Protein AF-A0A8S3ZEY6-F1 (afdb_monomer)

Mean predicted aligned error: 13.85 Å

Organism: NCBI:txid100452

Foldseek 3Di:
DLVLQLVLLVLLVVLVLLLCVQQPVPPDDDDPVVVVVSSVVSNVVSVVLCVVVVVQWDWDDDPPDDPPDPPVPTDIDGPDLVVVLVSLVVCCVVRPVVSVVSSVVSLVSSVVSVVVVVVVLVPDDDDVSVVVVVVSVLSVLVSVLSVVLSVLSCVLQVLQSVLVNVCSVPPDPVVVVDVCNVVSNVVSVVSVVCNVVVVLVSCCVRPPPSVVVVVVVVVVVVVVVVVPDDPDPDPPPDDDPDDPPDDPPPPDD

InterPro domains:
  IPR000276 G protein-coupled receptor, rhodopsin-like [PF00001] (2-203)
  IPR000276 G protein-coupled receptor, rhodopsin-like [PR00237] (34-55)
  IPR000276 G protein-coupled receptor, rhodopsin-like [PR00237] (88-111)
  IPR000276 G protein-coupled receptor, rhodopsin-like [PR00237] (142-166)
  IPR000276 G protein-coupled receptor, rhodopsin-like [PR00237] (185-211)
  IPR000276 G protein-coupled receptor, rhodopsin-like [PS00237] (6-22)
  IPR017452 GPCR, rhodopsin-like, 7TM [PS50262] (1-203)

Sequence (253 aa):
NVAVVVSVLTLTSISIERWFAICQPLTFQQTKKRVIICVVAIWVIANLASIPRLFMMQEFHDNLFPPNVTVLLTTCAPRDESEARKYEIFLVVAFFAVPIAIMGYNYTAIAVCLWSSSSSTKQLTGGDQQAIVSQLMARRRTAKMLVVVVIVFFLCFLPNYIWNILRHSTNVNLESINESVPAITLITQLLVYTNSCTNPIIYNFMSGKFRKEFRSACACCLRCLKQKKPLHSQIHEMEPLSTKRELFSSVMT

Nearest PDB structures (foldseek):
  6tq6-assembly2_B  TM=8.658E-01  e=1.677E-10  Homo sapiens
  8wz2-assembly1_R  TM=7.939E-01  e=1.892E-07  Homo sapiens
  8y53-assembly1_R  TM=7.202E-01  e=1.188E-07  Homo sapiens
  8id6-assembly1_R  TM=7.117E-01  e=5.701E-04  Homo sapiens
  8h4l-assembly1_R  TM=6.924E-01  e=4.403E-04  Homo sapiens

Solvent-accessible surface area (backbone atoms only — not comparable to full-atom values): 14785 Å² total; per-residue (Å²): 104,37,71,58,43,36,50,44,51,48,54,36,51,51,37,50,53,49,28,37,56,71,69,35,60,89,81,53,78,91,45,74,67,60,53,51,54,50,52,52,50,40,53,53,53,16,48,60,73,36,49,62,60,64,74,41,48,38,82,42,79,71,83,85,54,65,99,87,54,85,74,85,65,69,46,74,44,54,77,46,63,67,62,49,48,54,50,53,51,48,49,44,44,66,61,42,54,50,45,46,52,52,38,51,49,32,53,51,50,44,53,52,47,53,57,58,45,63,65,62,55,75,76,57,69,82,61,66,45,54,56,51,51,53,52,50,52,56,52,48,51,52,51,57,42,49,52,50,54,52,53,52,48,46,69,22,42,49,58,36,54,53,50,54,50,52,60,71,71,40,99,54,71,54,68,84,75,35,88,59,45,65,56,51,53,50,51,28,50,51,34,46,61,45,47,70,60,45,51,64,53,52,40,49,78,59,31,72,66,51,41,51,52,52,49,50,51,51,53,47,52,55,49,57,58,66,66,68,64,82,95,79,83,77,84,88,80,75,82,85,92,78,86,83,87,78,86,88,85,84,85,76,135

Structure (mmCIF, N/CA/C/O backbone):
data_AF-A0A8S3ZEY6-F1
#
_entry.id   AF-A0A8S3ZEY6-F1
#
loop_
_atom_site.group_PDB
_atom_site.id
_atom_site.type_symbol
_atom_site.label_atom_id
_atom_site.label_alt_id
_atom_site.label_comp_id
_atom_site.label_asym_id
_atom_site.label_entity_id
_atom_site.label_seq_id
_atom_site.pdbx_PDB_ins_code
_atom_site.Cartn_x
_atom_site.Cartn_y
_atom_site.Cartn_z
_atom_site.occupancy
_atom_site.B_iso_or_equiv
_atom_site.auth_seq_id
_atom_site.auth_comp_id
_atom_site.auth_asym_id
_atom_site.auth_atom_id
_atom_site.pdbx_PDB_model_num
ATOM 1 N N . ASN A 1 1 ? 6.903 -7.913 -9.143 1.00 79.06 1 ASN A N 1
ATOM 2 C CA . ASN A 1 1 ? 5.684 -7.098 -9.332 1.00 79.06 1 ASN A CA 1
ATOM 3 C C . ASN A 1 1 ? 4.559 -7.532 -8.388 1.00 79.06 1 ASN A C 1
ATOM 5 O O . ASN A 1 1 ? 4.190 -6.736 -7.538 1.00 79.06 1 ASN A O 1
ATOM 9 N N . VAL A 1 2 ? 4.118 -8.801 -8.413 1.00 87.06 2 VAL A N 1
ATOM 10 C CA . VAL A 1 2 ? 3.062 -9.348 -7.520 1.00 87.06 2 VAL A CA 1
ATOM 11 C C . VAL A 1 2 ? 3.159 -8.859 -6.068 1.00 87.06 2 VAL A C 1
ATOM 13 O O . VAL A 1 2 ? 2.219 -8.257 -5.564 1.00 87.06 2 VAL A O 1
ATOM 16 N N . ALA A 1 3 ? 4.305 -9.050 -5.403 1.00 86.38 3 ALA A N 1
ATOM 17 C CA . ALA A 1 3 ? 4.481 -8.668 -3.996 1.00 86.38 3 ALA A CA 1
ATOM 18 C C . ALA A 1 3 ? 4.254 -7.166 -3.724 1.00 86.38 3 ALA A C 1
ATOM 20 O O . ALA A 1 3 ? 3.740 -6.793 -2.668 1.00 86.38 3 ALA A O 1
ATOM 21 N N . VAL A 1 4 ? 4.606 -6.306 -4.684 1.00 83.56 4 VAL A N 1
ATOM 22 C CA . VAL A 1 4 ? 4.411 -4.851 -4.603 1.00 83.56 4 VAL A CA 1
ATOM 23 C C . VAL A 1 4 ? 2.924 -4.533 -4.667 1.00 83.56 4 VAL A C 1
ATOM 25 O O . VAL A 1 4 ? 2.403 -3.860 -3.780 1.00 83.56 4 VAL A O 1
ATOM 28 N N . VAL A 1 5 ? 2.229 -5.094 -5.659 1.00 89.38 5 VAL A N 1
ATOM 29 C CA . VAL A 1 5 ? 0.785 -4.905 -5.843 1.00 89.38 5 VAL A CA 1
ATOM 30 C C . VAL A 1 5 ? 0.008 -5.424 -4.630 1.00 89.38 5 VAL A C 1
ATOM 32 O O . VAL A 1 5 ? -0.835 -4.707 -4.094 1.00 89.38 5 VAL A O 1
ATOM 35 N N . VAL A 1 6 ? 0.347 -6.616 -4.119 1.00 91.88 6 VAL A N 1
ATOM 36 C CA . VAL A 1 6 ? -0.247 -7.160 -2.883 1.00 91.88 6 VAL A CA 1
ATOM 37 C C . VAL A 1 6 ? -0.043 -6.198 -1.714 1.00 91.88 6 VAL A C 1
ATOM 39 O O . VAL A 1 6 ? -0.996 -5.911 -0.989 1.00 91.88 6 VAL A O 1
ATOM 42 N N . SER A 1 7 ? 1.171 -5.672 -1.537 1.00 89.06 7 SER A N 1
ATOM 43 C CA . SER A 1 7 ? 1.486 -4.753 -0.438 1.00 89.06 7 SER A CA 1
ATOM 44 C C . SER A 1 7 ? 0.644 -3.476 -0.507 1.00 89.06 7 SER A C 1
ATOM 46 O O . SER A 1 7 ? 0.016 -3.110 0.488 1.00 89.06 7 SER A O 1
ATOM 48 N N . VAL A 1 8 ? 0.557 -2.829 -1.675 1.00 89.62 8 VAL A N 1
ATOM 49 C CA . VAL A 1 8 ? -0.217 -1.584 -1.833 1.00 89.62 8 VAL A CA 1
ATOM 50 C C . VAL A 1 8 ? -1.702 -1.806 -1.607 1.00 89.62 8 VAL A C 1
ATOM 52 O O . VAL A 1 8 ? -2.335 -1.057 -0.860 1.00 89.62 8 VAL A O 1
ATOM 55 N N . LEU A 1 9 ? -2.272 -2.833 -2.236 1.00 92.69 9 LEU A N 1
ATOM 56 C CA . LEU A 1 9 ? -3.697 -3.116 -2.104 1.00 92.69 9 LEU A CA 1
ATOM 57 C C . LEU A 1 9 ? -4.051 -3.496 -0.662 1.00 92.69 9 LEU A C 1
ATOM 59 O O . LEU A 1 9 ? -5.086 -3.071 -0.151 1.00 92.69 9 LEU A O 1
ATOM 63 N N . THR A 1 10 ? -3.158 -4.207 0.033 1.00 92.75 10 THR A N 1
ATOM 64 C CA . THR A 1 10 ? -3.318 -4.520 1.459 1.00 92.75 10 THR A CA 1
ATOM 65 C C . THR A 1 10 ? -3.316 -3.249 2.308 1.00 92.75 10 THR A C 1
ATOM 67 O O . THR A 1 10 ? -4.228 -3.055 3.109 1.00 92.75 10 THR A O 1
ATOM 70 N N . LEU A 1 11 ? -2.351 -2.341 2.120 1.00 90.06 11 LEU A N 1
ATOM 71 C CA . LEU A 1 11 ? -2.298 -1.069 2.857 1.00 90.06 11 LEU A CA 1
ATOM 72 C C . LEU A 1 11 ? -3.521 -0.189 2.582 1.00 90.06 11 LEU A C 1
ATOM 74 O O . LEU A 1 11 ? -4.088 0.399 3.506 1.00 90.06 11 LEU A O 1
ATOM 78 N N . THR A 1 12 ? -3.971 -0.161 1.329 1.00 93.50 12 THR A N 1
ATOM 79 C CA . THR A 1 12 ? -5.174 0.567 0.915 1.00 93.50 12 THR A CA 1
ATOM 80 C C . THR A 1 12 ? -6.409 -0.007 1.598 1.00 93.50 12 THR A C 1
ATOM 82 O O . THR A 1 12 ? -7.163 0.739 2.222 1.00 93.50 12 THR A O 1
ATOM 85 N N . SER A 1 13 ? -6.574 -1.332 1.577 1.00 93.25 13 SER A N 1
ATOM 86 C CA . SER A 1 13 ? -7.668 -2.021 2.265 1.00 93.25 13 SER A CA 1
ATOM 87 C C . SER A 1 13 ? -7.663 -1.746 3.769 1.00 93.25 13 SER A C 1
ATOM 89 O O . SER A 1 13 ? -8.702 -1.419 4.341 1.00 93.25 13 SER A O 1
ATOM 91 N N . ILE A 1 14 ? -6.494 -1.803 4.417 1.00 91.19 14 ILE A N 1
ATOM 92 C CA . ILE A 1 14 ? -6.369 -1.476 5.842 1.00 91.19 14 ILE A CA 1
ATOM 93 C C . ILE A 1 14 ? -6.770 -0.012 6.091 1.00 91.19 14 ILE A C 1
ATOM 95 O O . ILE A 1 14 ? -7.441 0.271 7.081 1.00 91.19 14 ILE A O 1
ATOM 99 N N . SER A 1 15 ? -6.411 0.931 5.211 1.00 91.19 15 SER A N 1
ATOM 100 C CA . SER A 1 15 ? -6.814 2.340 5.365 1.00 91.19 15 SER A CA 1
ATOM 101 C C . SER A 1 15 ? -8.338 2.518 5.330 1.00 91.19 15 SER A C 1
ATOM 103 O O . SER A 1 15 ? -8.891 3.222 6.177 1.00 91.19 15 SER A O 1
ATOM 105 N N . ILE A 1 16 ? -9.019 1.812 4.419 1.00 92.06 16 ILE A N 1
ATOM 106 C CA . ILE A 1 16 ? -10.481 1.821 4.278 1.00 92.06 16 ILE A CA 1
ATOM 107 C C . ILE A 1 16 ? -11.128 1.200 5.519 1.00 92.06 16 ILE A C 1
ATOM 109 O O . ILE A 1 16 ? -12.049 1.775 6.097 1.00 92.06 16 ILE A O 1
ATOM 113 N N . GLU A 1 17 ? -10.609 0.058 5.982 1.00 89.56 17 GLU A N 1
ATOM 114 C CA . GLU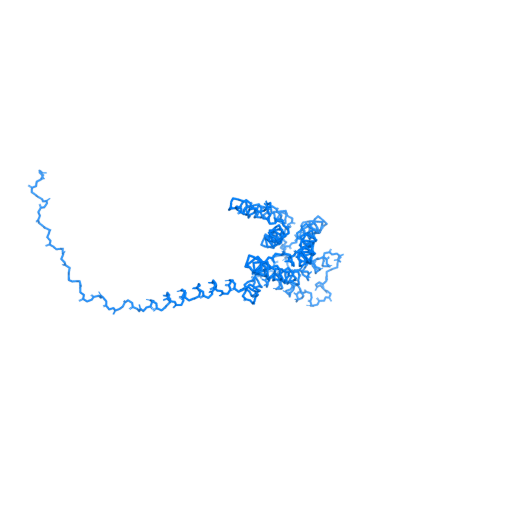 A 1 17 ? -11.075 -0.601 7.207 1.00 89.56 17 GLU A CA 1
ATOM 115 C C . GLU A 1 17 ? -10.986 0.342 8.412 1.00 89.56 17 GLU A C 1
ATOM 117 O O . GLU A 1 17 ? -11.918 0.438 9.213 1.00 89.56 17 GLU A O 1
ATOM 122 N N . ARG A 1 18 ? -9.870 1.068 8.543 1.00 89.38 18 ARG A N 1
ATOM 123 C CA . ARG A 1 18 ? -9.668 2.029 9.632 1.00 89.38 18 ARG A CA 1
ATOM 124 C C . ARG A 1 18 ? -10.614 3.214 9.522 1.00 89.38 18 ARG A C 1
ATOM 126 O O . ARG A 1 18 ? -11.133 3.636 10.554 1.00 89.38 18 ARG A O 1
ATOM 133 N N . TRP A 1 19 ? -10.854 3.720 8.316 1.00 89.81 19 TRP A N 1
ATOM 134 C CA . TRP A 1 19 ? -11.804 4.805 8.098 1.00 89.81 19 TRP A CA 1
ATOM 135 C C . TRP A 1 19 ? -13.215 4.398 8.523 1.00 89.81 19 TRP A C 1
ATOM 137 O O . TRP A 1 19 ? -13.780 5.059 9.393 1.00 89.81 19 TRP A O 1
ATOM 147 N N . PHE A 1 20 ? -13.735 3.268 8.034 1.00 88.69 20 PHE A N 1
ATOM 148 C CA . PHE A 1 20 ? -15.050 2.774 8.449 1.00 88.69 20 PHE A CA 1
ATOM 149 C C . PHE A 1 20 ? -15.126 2.523 9.958 1.00 88.69 20 PHE A C 1
ATOM 151 O O . PHE A 1 20 ? -16.066 2.959 10.615 1.00 88.69 20 PHE A O 1
ATOM 158 N N . ALA A 1 21 ? -14.111 1.882 10.543 1.00 85.06 21 ALA A N 1
ATOM 159 C CA . ALA A 1 21 ? -14.100 1.595 11.972 1.00 85.06 21 ALA A CA 1
ATOM 160 C C . ALA A 1 21 ? -14.079 2.861 12.851 1.00 85.06 21 ALA A C 1
ATOM 162 O O . ALA A 1 21 ? -14.553 2.812 13.983 1.00 85.06 21 ALA A O 1
ATOM 163 N N . ILE A 1 22 ? -13.488 3.970 12.399 1.00 85.31 22 ILE A N 1
ATOM 164 C CA . ILE A 1 22 ? -13.387 5.205 13.196 1.00 85.31 22 ILE A CA 1
ATOM 165 C C . ILE A 1 22 ? -14.555 6.150 12.903 1.00 85.31 22 ILE A C 1
ATOM 167 O O . ILE A 1 22 ? -15.113 6.720 13.834 1.00 85.31 22 ILE A O 1
ATOM 171 N N . CYS A 1 23 ? -14.927 6.303 11.632 1.00 85.06 23 CYS A N 1
ATOM 172 C CA . CYS A 1 23 ? -15.872 7.324 11.179 1.00 85.06 23 CYS A CA 1
ATOM 173 C C . CYS A 1 23 ? -17.306 6.811 11.020 1.00 85.06 23 CYS A C 1
ATOM 175 O O . CYS A 1 23 ? -18.236 7.609 10.960 1.00 85.06 23 CYS A O 1
ATOM 177 N N . GLN A 1 24 ? -17.496 5.493 10.930 1.00 82.12 24 GLN A N 1
ATOM 178 C CA . GLN A 1 24 ? -18.791 4.840 10.719 1.00 82.12 24 GLN A CA 1
ATOM 179 C C . GLN A 1 24 ? -18.941 3.603 11.632 1.00 82.12 24 GLN A C 1
ATOM 181 O O . GLN A 1 24 ? -19.121 2.477 11.160 1.00 82.12 24 GLN A O 1
ATOM 186 N N . PRO A 1 25 ? -18.858 3.776 12.965 1.00 71.69 25 PRO A N 1
ATOM 187 C CA . PRO A 1 25 ? -18.788 2.654 13.901 1.00 71.69 25 PRO A CA 1
ATOM 188 C C . PRO A 1 25 ? -20.048 1.770 13.922 1.00 71.69 25 PRO A C 1
ATOM 190 O O . PRO A 1 25 ? -19.946 0.601 14.281 1.00 71.69 25 PRO A O 1
ATOM 193 N N . LEU A 1 26 ? -21.217 2.300 13.540 1.00 68.44 26 LEU A N 1
ATOM 194 C CA . LEU A 1 26 ? -22.506 1.595 13.621 1.00 68.44 26 LEU A CA 1
ATOM 195 C C . LEU A 1 26 ? -22.829 0.739 12.386 1.00 68.44 26 LEU A C 1
ATOM 197 O O . LEU A 1 26 ? -23.592 -0.216 12.490 1.00 68.44 26 LEU A O 1
ATOM 201 N N . THR A 1 27 ? -22.242 1.037 11.225 1.00 69.25 27 THR A N 1
ATOM 202 C CA . THR A 1 27 ? -22.506 0.306 9.970 1.00 69.25 27 THR A CA 1
ATOM 203 C C . THR A 1 27 ? -21.444 -0.750 9.669 1.00 69.25 27 THR A C 1
ATOM 205 O O . THR A 1 27 ? -21.666 -1.666 8.872 1.00 69.25 27 THR A O 1
ATOM 208 N N . PHE A 1 28 ? -20.281 -0.659 10.315 1.00 72.38 28 PHE A N 1
ATOM 209 C CA . PHE A 1 28 ? -19.132 -1.485 9.985 1.00 72.38 28 PHE A CA 1
ATOM 210 C C . PHE A 1 28 ? -18.916 -2.637 10.966 1.00 72.38 28 PHE A C 1
ATOM 212 O O . PHE A 1 28 ? -18.275 -2.493 12.008 1.00 72.38 28 PHE A O 1
ATOM 219 N N . GLN A 1 29 ? -19.371 -3.827 10.574 1.00 76.94 29 GLN A N 1
ATOM 220 C CA . GLN A 1 29 ? -18.986 -5.079 11.219 1.00 76.94 29 GLN A CA 1
ATOM 221 C C . GLN A 1 29 ? -17.981 -5.838 10.351 1.00 76.94 29 GLN A C 1
ATOM 223 O O . GLN A 1 29 ? -18.285 -6.301 9.247 1.00 76.94 29 GLN A O 1
ATOM 228 N N . GLN A 1 30 ? -16.759 -5.974 10.865 1.00 77.75 30 GLN A N 1
ATOM 229 C CA . GLN A 1 30 ? -15.742 -6.818 10.253 1.00 77.75 30 GLN A CA 1
ATOM 230 C C . GLN A 1 30 ? -16.108 -8.286 10.449 1.00 77.75 30 GLN A C 1
ATOM 232 O O . GLN A 1 30 ? -16.122 -8.795 11.567 1.00 77.75 30 GLN A O 1
ATOM 237 N N . THR A 1 31 ? -16.388 -8.978 9.347 1.00 87.75 31 THR A N 1
ATOM 238 C CA . THR A 1 31 ? -16.618 -10.423 9.355 1.00 87.75 31 THR A CA 1
ATOM 239 C C . THR A 1 31 ? -15.416 -11.142 8.762 1.00 87.75 31 THR A C 1
ATOM 241 O O . THR A 1 31 ? -14.824 -10.689 7.781 1.00 87.75 31 THR A O 1
ATOM 244 N N . LYS A 1 32 ? -15.083 -12.313 9.319 1.00 88.62 32 LYS A N 1
ATOM 245 C CA . LYS A 1 32 ? -13.985 -13.157 8.815 1.00 88.62 32 LYS A CA 1
ATOM 246 C C . LYS A 1 32 ? -14.138 -13.451 7.317 1.00 88.62 32 LYS A C 1
ATOM 248 O O . LYS A 1 32 ? -13.163 -13.386 6.579 1.00 88.62 32 LYS A O 1
ATOM 253 N N . LYS A 1 33 ? -15.377 -13.694 6.863 1.00 89.88 33 LYS A N 1
ATOM 254 C CA . LYS A 1 33 ? -15.704 -13.927 5.447 1.00 89.88 33 LYS A CA 1
ATOM 255 C C . LYS A 1 33 ? -15.285 -12.750 4.558 1.00 89.88 33 LYS A C 1
ATOM 257 O O . LYS A 1 33 ? -14.620 -12.972 3.555 1.00 89.88 33 LYS A O 1
ATOM 262 N N . ARG A 1 34 ? -15.611 -11.507 4.940 1.00 89.56 34 ARG A N 1
ATOM 263 C CA . ARG A 1 34 ? -15.239 -10.303 4.170 1.00 89.56 34 ARG A CA 1
ATOM 264 C C . ARG A 1 34 ? -13.724 -10.117 4.082 1.00 89.56 34 ARG A C 1
ATOM 266 O O . ARG A 1 34 ? -13.224 -9.799 3.009 1.00 89.56 34 ARG A O 1
ATOM 273 N N . VAL A 1 35 ? -13.000 -10.363 5.177 1.00 91.69 35 VAL A N 1
ATOM 274 C CA . VAL A 1 35 ? -11.529 -10.278 5.193 1.00 91.69 35 VAL A CA 1
ATOM 275 C C . VAL A 1 35 ? -10.909 -11.319 4.260 1.00 91.69 35 VAL A C 1
ATOM 277 O O . VAL A 1 35 ? -10.052 -10.972 3.455 1.00 91.69 35 VAL A O 1
ATOM 280 N N . ILE A 1 36 ? -11.372 -12.573 4.311 1.00 92.88 36 ILE A N 1
ATOM 281 C CA . ILE A 1 36 ? -10.863 -13.643 3.437 1.00 92.88 36 ILE A CA 1
ATOM 282 C C . ILE A 1 36 ? -11.114 -13.310 1.963 1.00 92.88 36 ILE A C 1
ATOM 284 O O . ILE A 1 36 ? -10.188 -13.393 1.161 1.00 92.88 36 ILE A O 1
ATOM 288 N N . ILE A 1 37 ? -12.333 -12.881 1.615 1.00 94.62 37 ILE A N 1
ATOM 289 C CA . ILE A 1 37 ? -12.675 -12.479 0.241 1.00 94.62 37 ILE A CA 1
ATOM 290 C C . ILE A 1 37 ? -11.760 -11.344 -0.232 1.00 94.62 37 ILE A C 1
ATOM 292 O O . ILE A 1 37 ? -11.231 -11.406 -1.338 1.00 94.62 37 ILE A O 1
ATOM 296 N N . CYS A 1 38 ? -11.532 -10.334 0.611 1.00 94.88 38 CYS A N 1
ATOM 297 C CA . CYS A 1 38 ? -10.652 -9.216 0.288 1.00 94.88 38 CYS A CA 1
ATOM 298 C C . CYS A 1 38 ? -9.209 -9.675 0.029 1.00 94.88 38 CYS A C 1
ATOM 300 O O . CYS A 1 38 ? -8.628 -9.312 -0.990 1.00 94.88 38 CYS A O 1
ATOM 302 N N . VAL A 1 39 ? -8.652 -10.525 0.897 1.00 95.38 39 VAL A N 1
ATOM 303 C CA . VAL A 1 39 ? -7.295 -11.063 0.721 1.00 95.38 39 VAL A CA 1
ATOM 304 C C . VAL A 1 39 ? -7.188 -11.861 -0.579 1.00 95.38 39 VAL A C 1
ATOM 306 O O . VAL A 1 39 ? -6.270 -11.623 -1.358 1.00 95.38 39 VAL A O 1
ATOM 309 N N . VAL A 1 40 ? -8.135 -12.762 -0.856 1.00 96.88 40 VAL A N 1
ATOM 310 C CA . VAL A 1 40 ? -8.142 -13.548 -2.102 1.00 96.88 40 VAL A CA 1
ATOM 311 C C . VAL A 1 40 ? -8.211 -12.633 -3.326 1.00 96.88 40 VAL A C 1
ATOM 313 O O . VAL A 1 40 ? -7.424 -12.805 -4.254 1.00 96.88 40 VAL A O 1
ATOM 316 N N . ALA A 1 41 ? -9.080 -11.619 -3.311 1.00 96.19 41 ALA A N 1
ATOM 317 C CA . ALA A 1 41 ? -9.189 -10.655 -4.404 1.00 96.19 41 ALA A CA 1
ATOM 318 C C . ALA A 1 41 ? -7.870 -9.901 -4.646 1.00 96.19 41 ALA A C 1
ATOM 320 O O . ALA A 1 41 ? -7.446 -9.771 -5.792 1.00 96.19 41 ALA A O 1
ATOM 321 N N . ILE A 1 42 ? -7.184 -9.467 -3.583 1.00 96.38 42 ILE A N 1
ATOM 322 C CA . ILE A 1 42 ? -5.878 -8.796 -3.678 1.00 96.38 42 ILE A CA 1
ATOM 323 C C . ILE A 1 42 ? -4.852 -9.687 -4.384 1.00 96.38 42 ILE A C 1
ATOM 325 O O . ILE A 1 42 ? -4.164 -9.230 -5.297 1.00 96.38 42 ILE A O 1
ATOM 329 N N . TRP A 1 43 ? -4.757 -10.958 -3.988 1.00 96.19 43 TRP A N 1
ATOM 330 C CA . TRP A 1 43 ? -3.826 -11.903 -4.604 1.00 96.19 43 TRP A CA 1
ATOM 331 C C . TRP A 1 43 ? -4.152 -12.167 -6.072 1.00 96.19 43 TRP A C 1
ATOM 333 O O . TRP A 1 43 ? -3.241 -12.179 -6.902 1.00 96.19 43 TRP A O 1
ATOM 343 N N . VAL A 1 44 ? -5.431 -12.340 -6.410 1.00 96.81 44 VAL A N 1
ATOM 344 C CA . VAL A 1 44 ? -5.870 -12.539 -7.798 1.00 96.81 44 VAL A CA 1
ATOM 345 C C . VAL A 1 44 ? -5.506 -11.324 -8.651 1.00 96.81 44 VAL A C 1
ATOM 347 O O . VAL A 1 44 ? -4.836 -11.477 -9.669 1.00 96.81 44 VAL A O 1
ATOM 350 N N . ILE A 1 45 ? -5.853 -10.113 -8.205 1.00 95.25 45 ILE A N 1
ATOM 351 C CA . ILE A 1 45 ? -5.544 -8.865 -8.920 1.00 95.25 45 ILE A CA 1
ATOM 352 C C . ILE A 1 45 ? -4.029 -8.698 -9.102 1.00 95.25 45 ILE A C 1
ATOM 354 O O . ILE A 1 45 ? -3.576 -8.355 -10.191 1.00 95.25 45 ILE A O 1
ATOM 358 N N . ALA A 1 46 ? -3.230 -8.981 -8.070 1.00 94.06 46 ALA A N 1
ATOM 359 C CA . ALA A 1 46 ? -1.777 -8.844 -8.135 1.00 94.06 46 ALA A CA 1
ATOM 360 C C . ALA A 1 46 ? -1.112 -9.810 -9.127 1.00 94.06 46 ALA A C 1
ATOM 362 O O . ALA A 1 46 ? -0.145 -9.438 -9.802 1.00 94.06 46 ALA A O 1
ATOM 363 N N . ASN A 1 47 ? -1.627 -11.038 -9.226 1.00 93.19 47 ASN A N 1
ATOM 364 C CA . ASN A 1 47 ? -1.166 -12.002 -10.219 1.00 93.19 47 ASN A CA 1
ATOM 365 C C . ASN A 1 47 ? -1.575 -11.566 -11.625 1.00 93.19 47 ASN A C 1
ATOM 367 O O . ASN A 1 47 ? -0.711 -11.474 -12.493 1.00 93.19 47 ASN A O 1
ATOM 371 N N . LEU A 1 48 ? -2.843 -11.195 -11.830 1.00 93.25 48 LEU A N 1
ATOM 372 C CA . LEU A 1 48 ? -3.335 -10.709 -13.123 1.00 93.25 48 LEU A CA 1
ATOM 373 C C . LEU A 1 48 ? -2.536 -9.497 -13.624 1.00 93.25 48 LEU A C 1
ATOM 375 O O . LEU A 1 48 ? -2.097 -9.487 -14.768 1.00 93.25 48 LEU A O 1
ATOM 379 N N . ALA A 1 49 ? -2.242 -8.531 -12.752 1.00 90.12 49 ALA A N 1
ATOM 380 C CA . ALA A 1 49 ? -1.417 -7.363 -13.073 1.00 90.12 49 ALA A CA 1
ATOM 381 C C . ALA A 1 49 ? 0.069 -7.691 -13.335 1.00 90.12 49 ALA A C 1
ATOM 383 O O . ALA A 1 49 ? 0.835 -6.843 -13.792 1.00 90.12 49 ALA A O 1
ATOM 384 N N . SER A 1 50 ? 0.524 -8.907 -13.036 1.00 88.06 50 SER A N 1
ATOM 385 C CA . SER A 1 50 ? 1.904 -9.327 -13.306 1.00 88.06 50 SER A CA 1
ATOM 386 C C . SER A 1 50 ? 2.039 -10.143 -14.592 1.00 88.06 50 SER A C 1
ATOM 388 O O . SER A 1 50 ? 3.137 -10.189 -15.142 1.00 88.06 50 SER A O 1
ATOM 390 N N . ILE A 1 51 ? 0.948 -10.732 -15.094 1.00 87.62 51 ILE A N 1
ATOM 391 C CA . ILE A 1 51 ? 0.945 -11.605 -16.278 1.00 87.62 51 ILE A CA 1
ATOM 392 C C . ILE A 1 51 ? 1.410 -10.886 -17.559 1.00 87.62 51 ILE A C 1
ATOM 394 O O . ILE A 1 51 ? 2.308 -11.414 -18.212 1.00 87.62 51 ILE A O 1
ATOM 398 N N . PRO A 1 52 ? 0.896 -9.695 -17.933 1.00 85.62 52 PRO A N 1
ATOM 399 C CA . PRO A 1 52 ? 1.282 -9.053 -19.195 1.00 85.62 52 PRO A CA 1
ATOM 400 C C . PRO A 1 52 ? 2.785 -8.787 -19.298 1.00 85.62 52 PRO A C 1
ATOM 402 O O . PRO A 1 52 ? 3.380 -8.956 -20.358 1.00 85.62 52 PRO A O 1
ATOM 405 N N . ARG A 1 53 ? 3.429 -8.474 -18.168 1.00 78.12 53 ARG A N 1
ATOM 406 C CA . ARG A 1 53 ? 4.878 -8.258 -18.100 1.00 78.12 53 ARG A CA 1
ATOM 407 C C . ARG A 1 53 ? 5.679 -9.512 -18.455 1.00 78.12 53 ARG A C 1
ATOM 409 O O . ARG A 1 53 ? 6.766 -9.377 -18.994 1.00 78.12 53 ARG A O 1
ATOM 416 N N . LEU A 1 54 ? 5.164 -10.711 -18.171 1.00 79.44 54 LEU A N 1
ATOM 417 C CA . LEU A 1 54 ? 5.834 -11.965 -18.539 1.00 79.44 54 LEU A CA 1
ATOM 418 C C . LEU A 1 54 ? 5.847 -12.176 -20.055 1.00 79.44 54 LEU A C 1
ATOM 420 O O . LEU A 1 54 ? 6.828 -12.678 -20.584 1.00 79.44 54 LEU A O 1
ATOM 424 N N . PHE A 1 55 ? 4.785 -11.765 -20.750 1.00 79.44 55 PHE A N 1
ATOM 425 C CA . PHE A 1 55 ? 4.673 -11.916 -22.203 1.00 79.44 55 PHE A CA 1
ATOM 426 C C . PHE A 1 55 ? 5.348 -10.788 -22.990 1.00 79.44 55 PHE A C 1
ATOM 428 O O . PHE A 1 55 ? 5.723 -10.989 -24.142 1.00 79.44 55 PHE A O 1
ATOM 435 N N . MET A 1 56 ? 5.488 -9.603 -22.388 1.00 76.12 56 MET A N 1
ATOM 436 C CA . MET A 1 56 ? 6.139 -8.452 -23.021 1.00 76.12 56 MET A CA 1
ATOM 437 C C . MET A 1 56 ? 7.671 -8.526 -22.990 1.00 76.12 56 MET A C 1
ATOM 439 O O . MET A 1 56 ? 8.309 -7.866 -23.806 1.00 76.12 56 MET A O 1
ATOM 443 N N . MET A 1 57 ? 8.263 -9.293 -22.070 1.00 68.94 57 MET A N 1
ATOM 444 C CA . MET A 1 57 ? 9.718 -9.436 -21.943 1.00 68.94 57 MET A CA 1
ATOM 445 C C . MET A 1 57 ? 10.243 -10.521 -22.889 1.00 68.94 57 MET A C 1
ATOM 447 O O . MET A 1 57 ? 9.686 -11.615 -22.944 1.00 68.94 57 MET A O 1
ATOM 451 N N . GLN A 1 58 ? 11.327 -10.227 -23.607 1.00 67.06 58 GLN A N 1
ATOM 452 C CA . GLN A 1 58 ? 12.025 -11.171 -24.475 1.00 67.06 58 GLN A CA 1
ATOM 453 C C . GLN A 1 58 ? 13.504 -11.248 -24.079 1.00 67.06 58 GLN A C 1
ATOM 455 O O . GLN A 1 58 ? 14.127 -10.244 -23.729 1.00 67.06 58 GLN A O 1
ATOM 460 N N . GLU A 1 59 ? 14.053 -12.460 -24.097 1.00 61.16 59 GLU A N 1
ATOM 461 C CA . GLU A 1 59 ? 15.477 -12.697 -23.868 1.00 61.16 59 GLU A CA 1
ATOM 462 C C . GLU A 1 59 ? 16.261 -12.360 -25.140 1.00 61.16 59 GLU A C 1
ATOM 464 O O . GLU A 1 59 ? 15.945 -12.859 -26.223 1.00 61.16 59 GLU A O 1
ATOM 469 N N . PHE A 1 60 ? 17.287 -11.523 -25.002 1.00 60.22 60 PHE A N 1
ATOM 470 C CA . PHE A 1 60 ? 18.283 -11.285 -26.038 1.00 60.22 60 PHE A CA 1
ATOM 471 C C . PHE A 1 60 ? 19.601 -11.938 -25.613 1.00 60.22 60 PHE A C 1
ATOM 473 O O . PHE A 1 60 ? 20.071 -11.754 -24.488 1.00 60.22 60 PHE A O 1
ATOM 480 N N . HIS A 1 61 ? 20.184 -12.722 -26.518 1.00 57.22 61 HIS A N 1
ATOM 481 C CA . HIS A 1 61 ? 21.539 -13.244 -26.385 1.00 57.22 61 HIS A CA 1
ATOM 482 C C . HIS A 1 61 ? 22.484 -12.289 -27.116 1.00 57.22 61 HIS A C 1
ATOM 484 O O . HIS A 1 61 ? 22.499 -12.260 -28.348 1.00 57.22 61 HIS A O 1
ATOM 490 N N . ASP A 1 62 ? 23.269 -11.513 -26.373 1.00 50.59 62 ASP A N 1
ATOM 491 C CA . ASP A 1 62 ? 24.347 -10.731 -26.971 1.00 50.59 62 ASP A CA 1
ATOM 492 C C . ASP A 1 62 ? 25.518 -11.665 -27.305 1.00 50.59 62 ASP A C 1
ATOM 494 O O . ASP A 1 62 ? 26.201 -12.185 -26.423 1.00 50.59 62 ASP A O 1
ATOM 498 N N . ASN A 1 63 ? 25.781 -11.872 -28.598 1.00 47.53 63 ASN A N 1
ATOM 499 C CA . ASN A 1 63 ? 26.927 -12.647 -29.094 1.00 47.53 63 ASN A CA 1
ATOM 500 C C . ASN A 1 63 ? 28.243 -11.839 -29.023 1.00 47.53 63 ASN A C 1
ATOM 502 O O . ASN A 1 63 ? 29.029 -11.841 -29.968 1.00 47.53 63 ASN A O 1
ATOM 506 N N . LEU A 1 64 ? 28.479 -11.094 -27.937 1.00 56.41 64 LEU A N 1
ATOM 507 C CA . LEU A 1 64 ? 29.612 -10.162 -27.831 1.00 56.41 64 LEU A CA 1
ATOM 508 C C . LEU A 1 64 ? 30.954 -10.826 -27.462 1.00 56.41 64 LEU A C 1
ATOM 510 O O . LEU A 1 64 ? 31.976 -10.143 -27.429 1.00 56.41 64 LEU A O 1
ATOM 514 N N . PHE A 1 65 ? 30.983 -12.141 -27.217 1.00 53.06 65 PHE A N 1
ATOM 515 C CA . PHE A 1 65 ? 32.195 -12.872 -26.829 1.00 53.06 65 PHE A CA 1
ATOM 516 C C . PHE A 1 65 ? 32.486 -14.061 -27.764 1.00 53.06 65 PHE A C 1
ATOM 518 O O . PHE A 1 65 ? 31.553 -14.661 -28.301 1.00 53.06 65 PHE A O 1
ATOM 525 N N . PRO A 1 66 ? 33.773 -14.418 -27.978 1.00 56.31 66 PRO A N 1
ATOM 526 C CA . PRO A 1 66 ? 34.162 -15.588 -28.768 1.00 56.31 66 PRO A CA 1
ATOM 527 C C . PRO A 1 66 ? 33.499 -16.872 -28.231 1.00 56.31 66 PRO A C 1
ATOM 529 O O . PRO A 1 66 ? 33.224 -16.952 -27.032 1.00 56.31 66 PRO A O 1
ATOM 532 N N . PRO A 1 67 ? 33.311 -17.914 -29.068 1.00 57.25 67 PRO A N 1
ATOM 533 C CA . PRO A 1 67 ? 32.502 -19.108 -28.762 1.00 57.25 67 PRO A CA 1
ATOM 534 C C . PRO A 1 67 ? 32.941 -19.915 -27.524 1.00 57.25 67 PRO A C 1
ATOM 536 O O . PRO A 1 67 ? 32.235 -20.827 -27.105 1.00 57.25 67 PRO A O 1
ATOM 539 N N . ASN A 1 68 ? 34.083 -19.572 -26.922 1.00 55.06 68 ASN A N 1
ATOM 540 C CA . ASN A 1 68 ? 34.688 -20.266 -25.787 1.00 55.06 68 ASN A CA 1
ATOM 541 C C . ASN A 1 68 ? 34.493 -19.547 -24.439 1.00 55.06 68 ASN A C 1
ATOM 543 O O . ASN A 1 68 ? 34.998 -20.027 -23.426 1.00 55.06 68 ASN A O 1
ATOM 547 N N . VAL A 1 69 ? 33.786 -18.410 -24.401 1.00 51.09 69 VAL A N 1
ATOM 548 C CA . VAL A 1 69 ? 33.442 -17.719 -23.149 1.00 51.09 69 VAL A CA 1
ATOM 549 C C . VAL A 1 69 ? 31.935 -17.487 -23.102 1.00 51.09 69 VAL A C 1
ATOM 551 O O . VAL A 1 69 ? 31.422 -16.482 -23.586 1.00 51.09 69 VAL A O 1
ATOM 554 N N . THR A 1 70 ? 31.205 -18.416 -22.489 1.00 44.97 70 THR A N 1
ATOM 555 C CA . THR A 1 70 ? 29.798 -18.212 -22.131 1.00 44.97 70 THR A CA 1
ATOM 556 C C . THR A 1 70 ? 29.713 -17.264 -20.936 1.00 44.97 70 THR A C 1
ATOM 558 O O . THR A 1 70 ? 29.573 -17.704 -19.795 1.00 44.97 70 THR A O 1
ATOM 561 N N . VAL A 1 71 ? 29.807 -15.953 -21.168 1.00 50.00 71 VAL A N 1
ATOM 562 C CA . VAL A 1 71 ? 29.247 -14.999 -20.206 1.00 50.00 71 VAL A CA 1
ATOM 563 C C . VAL A 1 71 ? 27.746 -14.997 -20.451 1.00 50.00 71 VAL A C 1
ATOM 565 O O . VAL A 1 71 ? 27.270 -14.470 -21.451 1.00 50.00 71 VAL A O 1
ATOM 568 N N . LEU A 1 72 ? 27.005 -15.646 -19.557 1.00 47.81 72 LEU A N 1
ATOM 569 C CA . LEU A 1 72 ? 25.546 -15.703 -19.568 1.00 47.81 72 LEU A CA 1
ATOM 570 C C . LEU A 1 72 ? 24.961 -14.333 -19.161 1.00 47.81 72 LEU A C 1
ATOM 572 O O . LEU A 1 72 ? 24.286 -14.217 -18.141 1.00 47.81 72 LEU A O 1
ATOM 576 N N . LEU A 1 73 ? 25.271 -13.267 -19.905 1.00 47.25 73 LEU A N 1
ATOM 577 C CA . LEU A 1 73 ? 24.580 -11.985 -19.780 1.00 47.25 73 LEU A CA 1
ATOM 578 C C . LEU A 1 73 ? 23.333 -12.042 -20.672 1.00 47.25 73 LEU A C 1
ATOM 580 O O . LEU A 1 73 ? 23.280 -11.471 -21.756 1.00 47.25 73 LEU A O 1
ATOM 584 N N . THR A 1 74 ? 22.339 -12.813 -20.234 1.00 50.91 74 THR A N 1
ATOM 585 C CA . THR A 1 74 ? 21.013 -12.800 -20.857 1.00 50.91 74 THR A CA 1
ATOM 586 C C . THR A 1 74 ? 20.336 -11.494 -20.460 1.00 50.91 74 THR A C 1
ATOM 588 O O . THR A 1 74 ? 19.938 -11.311 -19.306 1.00 50.91 74 THR A O 1
ATOM 591 N N . THR A 1 75 ? 20.233 -10.562 -21.404 1.00 57.25 75 THR A N 1
ATOM 592 C CA . THR A 1 75 ? 19.571 -9.277 -21.174 1.00 57.25 75 THR A CA 1
ATOM 593 C C . THR A 1 75 ? 18.090 -9.425 -21.519 1.00 57.25 75 THR A C 1
ATOM 595 O O . THR A 1 75 ? 17.732 -9.777 -22.643 1.00 57.25 75 THR A O 1
ATOM 598 N N . CYS A 1 76 ? 17.206 -9.172 -20.551 1.00 62.16 76 CYS A N 1
ATOM 599 C CA . CYS A 1 76 ? 15.761 -9.150 -20.786 1.00 62.16 76 CYS A CA 1
ATOM 600 C C . CYS A 1 76 ? 15.334 -7.739 -21.193 1.00 62.16 76 CYS A C 1
ATOM 602 O O . CYS A 1 76 ? 15.390 -6.818 -20.373 1.00 62.16 76 CYS A O 1
ATOM 604 N N . ALA A 1 77 ? 14.874 -7.577 -22.432 1.00 63.94 77 ALA A N 1
ATOM 605 C CA . ALA A 1 77 ? 14.334 -6.317 -22.934 1.00 63.94 77 ALA A CA 1
ATOM 606 C C . ALA A 1 77 ? 12.90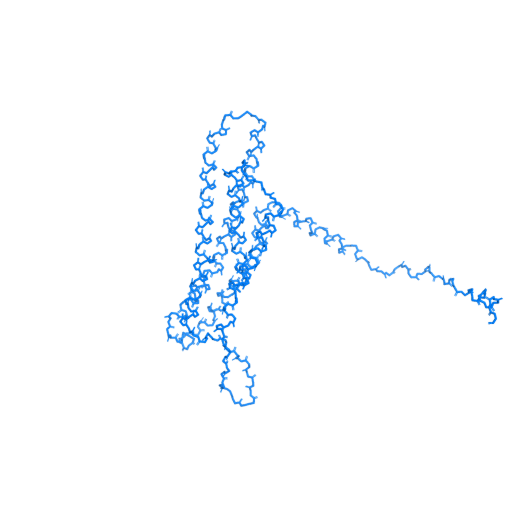7 -6.522 -23.470 1.00 63.94 77 ALA A C 1
ATOM 608 O O . ALA A 1 77 ? 12.557 -7.624 -23.907 1.00 63.94 77 ALA A O 1
ATOM 609 N N . PRO A 1 78 ? 12.032 -5.507 -23.384 1.00 67.19 78 PRO A N 1
ATOM 610 C CA . PRO A 1 78 ? 10.680 -5.630 -23.905 1.00 67.19 78 PRO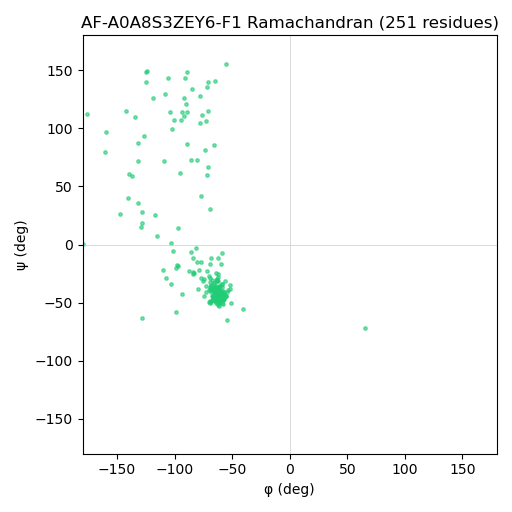 A CA 1
ATOM 611 C C . PRO A 1 78 ? 10.696 -5.793 -25.431 1.00 67.19 78 PRO A C 1
ATOM 613 O O . PRO A 1 78 ? 11.460 -5.125 -26.120 1.00 67.19 78 PRO A O 1
ATOM 616 N N . ARG A 1 79 ? 9.820 -6.656 -25.964 1.00 67.12 79 ARG A N 1
ATOM 617 C CA . ARG A 1 79 ? 9.653 -6.855 -27.418 1.00 67.12 79 ARG A CA 1
ATOM 618 C C . ARG A 1 79 ? 9.224 -5.569 -28.133 1.00 67.12 79 ARG A C 1
ATOM 620 O O . ARG A 1 79 ? 9.613 -5.337 -29.271 1.00 67.12 79 ARG A O 1
ATOM 627 N N . ASP A 1 80 ? 8.406 -4.769 -27.458 1.00 75.81 80 ASP A N 1
ATOM 628 C CA . ASP A 1 80 ? 7.950 -3.458 -27.907 1.00 75.81 80 ASP A CA 1
ATOM 629 C C . ASP A 1 80 ? 8.073 -2.480 -26.733 1.00 75.81 80 ASP A C 1
ATOM 631 O O . ASP A 1 80 ? 7.349 -2.579 -25.736 1.00 75.81 80 ASP A O 1
ATOM 635 N N . GLU A 1 81 ? 9.019 -1.547 -26.835 1.00 74.12 81 GLU A N 1
ATOM 636 C CA . GLU A 1 81 ? 9.276 -0.544 -25.798 1.00 74.12 81 GLU A CA 1
ATOM 637 C C . GLU A 1 81 ? 8.082 0.395 -25.581 1.00 74.12 81 GLU A C 1
ATOM 639 O O . GLU A 1 81 ? 7.867 0.889 -24.473 1.00 74.12 81 GLU A O 1
ATOM 644 N N . SER A 1 82 ? 7.275 0.644 -26.616 1.00 78.94 82 SER A N 1
ATOM 645 C CA . SER A 1 82 ? 6.148 1.572 -26.540 1.00 78.94 82 SER A CA 1
ATOM 646 C C . SER A 1 82 ? 4.976 0.972 -25.760 1.00 78.94 82 SER A C 1
ATOM 648 O O . SER A 1 82 ? 4.427 1.626 -24.866 1.00 78.94 82 SER A O 1
ATOM 650 N N . GLU A 1 83 ? 4.643 -0.291 -26.027 1.00 80.25 83 GLU A N 1
ATOM 651 C CA . GLU A 1 83 ? 3.595 -1.023 -25.314 1.00 80.25 83 GLU A CA 1
ATOM 652 C C . GLU A 1 83 ? 4.016 -1.336 -23.874 1.00 80.25 83 GLU A C 1
ATOM 654 O O . GLU A 1 83 ? 3.228 -1.153 -22.941 1.00 80.25 83 GLU A O 1
ATOM 659 N N . ALA A 1 84 ? 5.289 -1.688 -23.661 1.00 78.25 84 ALA A N 1
ATOM 660 C CA . ALA A 1 84 ? 5.844 -1.857 -22.322 1.00 78.25 84 ALA A CA 1
ATOM 661 C C . ALA A 1 84 ? 5.789 -0.553 -21.508 1.00 78.25 84 ALA A C 1
ATOM 663 O O . ALA A 1 84 ? 5.371 -0.568 -20.348 1.00 78.25 84 ALA A O 1
ATOM 664 N N . ARG A 1 85 ? 6.123 0.597 -22.115 1.00 79.50 85 ARG A N 1
ATOM 665 C CA . ARG A 1 85 ? 6.039 1.913 -21.459 1.00 79.50 85 ARG A CA 1
ATOM 666 C C . ARG A 1 85 ? 4.611 2.255 -21.044 1.00 79.50 85 ARG A C 1
ATOM 668 O O . ARG A 1 85 ? 4.394 2.680 -19.910 1.00 79.50 85 ARG A O 1
ATOM 675 N N . LYS A 1 86 ? 3.634 2.070 -21.939 1.00 84.25 86 LYS A N 1
ATOM 676 C CA . LYS A 1 86 ? 2.211 2.313 -21.639 1.00 84.25 86 LYS A CA 1
ATOM 677 C C . LYS A 1 86 ? 1.740 1.440 -20.478 1.00 84.25 86 LYS A C 1
ATOM 679 O O . LYS A 1 86 ? 1.056 1.933 -19.581 1.00 84.25 86 LYS A O 1
ATOM 684 N N . TYR A 1 87 ? 2.140 0.170 -20.471 1.00 84.94 87 TYR A N 1
ATOM 685 C CA . TYR A 1 87 ? 1.787 -0.765 -19.411 1.00 84.94 87 TYR A CA 1
ATOM 686 C C . TYR A 1 87 ? 2.416 -0.399 -18.058 1.00 84.94 87 TYR A C 1
ATOM 688 O O . TYR A 1 87 ? 1.724 -0.392 -17.041 1.00 84.94 87 TYR A O 1
ATOM 696 N N . GLU A 1 88 ? 3.698 -0.031 -18.031 1.00 81.62 88 GLU A N 1
ATOM 697 C CA . GLU A 1 88 ? 4.377 0.423 -16.810 1.00 81.62 88 GLU A CA 1
ATOM 698 C C . GLU A 1 88 ? 3.744 1.718 -16.263 1.00 81.62 88 GLU A C 1
ATOM 700 O O . GLU A 1 88 ? 3.477 1.815 -15.064 1.00 81.62 88 GLU A O 1
ATOM 705 N N . ILE A 1 89 ? 3.389 2.680 -17.128 1.00 84.81 89 ILE A N 1
ATOM 706 C CA . ILE A 1 89 ? 2.641 3.884 -16.720 1.00 84.81 89 ILE A CA 1
ATOM 707 C C . ILE A 1 89 ? 1.279 3.504 -16.127 1.00 84.81 89 ILE A C 1
ATOM 709 O O . ILE A 1 89 ? 0.910 4.007 -15.065 1.00 84.81 89 ILE A O 1
ATOM 713 N N . PHE A 1 90 ? 0.539 2.600 -16.774 1.00 88.69 90 PHE A N 1
ATOM 714 C CA . PHE A 1 90 ? -0.737 2.108 -16.257 1.00 88.69 90 PHE A CA 1
ATOM 715 C C . PHE A 1 90 ? -0.582 1.489 -14.862 1.00 88.69 90 PHE A C 1
ATOM 717 O O . PHE A 1 90 ? -1.351 1.824 -13.960 1.00 88.69 90 PHE A O 1
ATOM 724 N N . LEU A 1 91 ? 0.430 0.641 -14.653 1.00 86.12 91 LEU A N 1
ATOM 725 C CA . LEU A 1 91 ? 0.703 0.034 -13.351 1.00 86.12 91 LEU A CA 1
ATOM 726 C C . LEU A 1 91 ? 1.017 1.082 -12.279 1.00 86.12 91 LEU A C 1
ATOM 728 O O . LEU A 1 91 ? 0.507 0.978 -11.163 1.00 86.12 91 LEU A O 1
ATOM 732 N N . VAL A 1 92 ? 1.803 2.110 -12.612 1.00 84.56 92 VAL A N 1
ATOM 733 C CA . VAL A 1 92 ? 2.078 3.232 -11.704 1.00 84.56 92 VAL A CA 1
ATOM 734 C C . VAL A 1 92 ? 0.784 3.969 -11.360 1.00 84.56 92 VAL A C 1
ATOM 736 O O . VAL A 1 92 ? 0.493 4.211 -10.192 1.00 84.56 92 VAL A O 1
ATOM 739 N N . VAL A 1 93 ? -0.060 4.297 -12.333 1.00 88.06 93 VAL A N 1
ATOM 740 C CA . VAL A 1 93 ? -1.314 5.003 -12.039 1.00 88.06 93 VAL A CA 1
ATOM 741 C C . VAL A 1 93 ? -2.244 4.139 -11.177 1.00 88.06 93 VAL A C 1
ATOM 743 O O . VAL A 1 93 ? -2.700 4.584 -10.120 1.00 88.06 93 VAL A O 1
ATOM 746 N N . ALA A 1 94 ? -2.480 2.892 -11.586 1.00 89.50 94 ALA A N 1
ATOM 747 C CA . ALA A 1 94 ? -3.437 1.988 -10.955 1.00 89.50 94 ALA A CA 1
ATOM 748 C C . ALA A 1 94 ? -3.001 1.514 -9.561 1.00 89.50 94 ALA A C 1
ATOM 750 O O . ALA A 1 94 ? -3.835 1.398 -8.665 1.00 89.50 94 ALA A O 1
ATOM 751 N N . PHE A 1 95 ? -1.707 1.250 -9.361 1.00 87.81 95 PHE A N 1
ATOM 752 C CA . PHE A 1 95 ? -1.181 0.645 -8.132 1.00 87.81 95 PHE A CA 1
ATOM 753 C C . PHE A 1 95 ? -0.249 1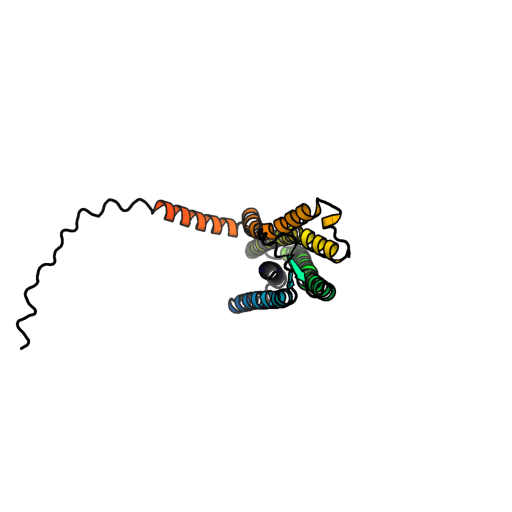.560 -7.338 1.00 87.81 95 PHE A C 1
ATOM 755 O O . PHE A 1 95 ? 0.311 1.127 -6.336 1.00 87.81 95 PHE A O 1
ATOM 762 N N . PHE A 1 96 ? -0.106 2.827 -7.723 1.00 84.00 96 PHE A N 1
ATOM 763 C CA . PHE A 1 96 ? 0.616 3.829 -6.939 1.00 84.00 96 PHE A CA 1
ATOM 764 C C . PHE A 1 96 ? -0.243 5.081 -6.734 1.00 84.00 96 PHE A C 1
ATOM 766 O O . PHE A 1 96 ? -0.646 5.358 -5.605 1.00 84.00 96 PHE A O 1
ATOM 773 N N . ALA A 1 97 ? -0.604 5.795 -7.804 1.00 86.69 97 ALA A N 1
ATOM 774 C CA . ALA A 1 97 ? -1.301 7.081 -7.698 1.00 86.69 97 ALA A CA 1
ATOM 775 C C . ALA A 1 97 ? -2.727 6.960 -7.126 1.00 86.69 97 ALA A C 1
ATOM 777 O O . ALA A 1 97 ? -3.091 7.686 -6.199 1.00 86.69 97 ALA A O 1
ATOM 778 N N . VAL A 1 98 ? -3.530 6.017 -7.630 1.00 90.44 98 VAL A N 1
ATOM 779 C CA . VAL A 1 98 ? -4.903 5.797 -7.141 1.00 90.44 98 VAL A CA 1
ATOM 780 C C . VAL A 1 98 ? -4.918 5.337 -5.671 1.00 90.44 98 VAL A C 1
ATOM 782 O O . VAL A 1 98 ? -5.610 5.962 -4.862 1.00 90.44 98 VAL A O 1
ATOM 785 N N . PRO A 1 99 ? -4.127 4.327 -5.260 1.00 90.50 99 PRO A N 1
ATOM 786 C CA . PRO A 1 99 ? -3.975 3.957 -3.855 1.00 90.50 99 PRO A CA 1
ATOM 787 C C . PRO A 1 99 ? -3.551 5.110 -2.941 1.00 90.50 99 PRO A C 1
ATOM 789 O O . PRO A 1 99 ? -4.092 5.235 -1.842 1.00 90.50 99 PRO A O 1
ATOM 792 N N . ILE A 1 100 ? -2.628 5.974 -3.386 1.00 87.31 100 ILE A N 1
ATOM 793 C CA . ILE A 1 100 ? -2.228 7.185 -2.648 1.00 87.31 100 ILE A CA 1
ATOM 794 C C . ILE A 1 100 ? -3.430 8.077 -2.390 1.00 87.31 100 ILE A C 1
ATOM 796 O O . ILE A 1 100 ? -3.655 8.476 -1.248 1.00 87.31 100 ILE A O 1
ATOM 800 N N . ALA A 1 101 ? -4.192 8.386 -3.437 1.00 91.00 101 ALA A N 1
ATOM 801 C CA . ALA A 1 101 ? -5.339 9.271 -3.328 1.00 91.00 101 ALA A CA 1
ATOM 802 C C . ALA A 1 101 ? -6.376 8.707 -2.345 1.00 91.00 101 ALA A C 1
ATOM 804 O O . ALA A 1 101 ? -6.830 9.424 -1.454 1.00 91.00 101 ALA A O 1
ATOM 805 N N . ILE A 1 102 ? -6.674 7.406 -2.438 1.00 93.31 102 ILE A N 1
ATOM 806 C CA . ILE A 1 102 ? -7.603 6.718 -1.530 1.00 93.31 102 ILE A CA 1
ATOM 807 C C . ILE A 1 1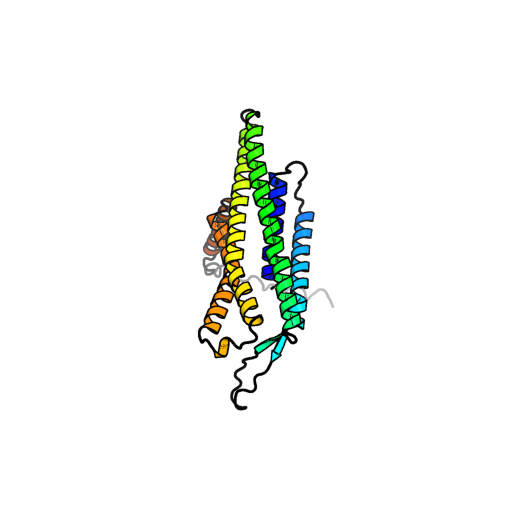02 ? -7.095 6.769 -0.086 1.00 93.31 102 ILE A C 1
ATOM 809 O O . ILE A 1 102 ? -7.837 7.144 0.821 1.00 93.31 102 ILE A O 1
ATOM 813 N N . MET A 1 103 ? -5.829 6.418 0.151 1.00 91.31 103 MET A N 1
ATOM 814 C CA . MET A 1 103 ? -5.247 6.438 1.495 1.00 91.31 103 MET A CA 1
ATOM 815 C C . MET A 1 103 ? -5.206 7.858 2.074 1.00 91.31 103 MET A C 1
ATOM 817 O O . MET A 1 103 ? -5.587 8.057 3.227 1.00 91.31 103 MET A O 1
ATOM 821 N N . GLY A 1 104 ? -4.802 8.852 1.281 1.00 90.50 104 GLY A N 1
ATOM 822 C CA . GLY A 1 104 ? -4.783 10.263 1.671 1.00 90.50 104 GLY A CA 1
ATOM 823 C C . GLY A 1 104 ? -6.174 10.780 2.037 1.00 90.50 104 GLY A C 1
ATOM 824 O O . GLY A 1 104 ? -6.353 11.371 3.104 1.00 90.50 104 GLY A O 1
ATOM 825 N N . TYR A 1 105 ? -7.178 10.481 1.212 1.00 93.00 105 TYR A N 1
ATOM 826 C CA . TYR A 1 105 ? -8.576 10.783 1.511 1.00 93.00 105 TYR A CA 1
ATOM 827 C C . TYR A 1 105 ? -9.041 10.114 2.814 1.00 93.00 105 TYR A C 1
ATOM 829 O O . TYR A 1 105 ? -9.544 10.782 3.714 1.00 93.00 105 TYR A O 1
ATOM 837 N N . ASN A 1 106 ? -8.806 8.811 2.979 1.00 92.12 106 ASN A N 1
ATOM 838 C CA . ASN A 1 106 ? -9.229 8.087 4.178 1.00 92.12 106 ASN A CA 1
ATOM 839 C C . ASN A 1 106 ? -8.591 8.659 5.453 1.00 92.12 106 ASN A C 1
ATOM 841 O O . ASN A 1 106 ? -9.272 8.834 6.464 1.00 92.12 106 ASN A O 1
ATOM 845 N N . TYR A 1 107 ? -7.294 8.985 5.428 1.00 89.69 107 TYR A N 1
ATOM 846 C CA . TYR A 1 107 ? -6.607 9.536 6.599 1.00 89.69 107 TYR A CA 1
ATOM 847 C C . TYR A 1 107 ? -7.004 10.981 6.908 1.00 89.69 107 TYR A C 1
ATOM 849 O O . TYR A 1 107 ? -7.124 11.329 8.086 1.00 89.69 107 TYR A O 1
ATOM 857 N N . THR A 1 108 ? -7.256 11.806 5.890 1.00 89.38 108 THR A N 1
ATOM 858 C CA . THR A 1 108 ? -7.811 13.155 6.094 1.00 89.38 108 THR A CA 1
ATOM 859 C C . THR A 1 108 ? -9.230 13.084 6.658 1.00 89.38 108 THR A C 1
ATOM 861 O O . THR A 1 108 ? -9.516 13.744 7.656 1.00 89.38 108 THR A O 1
ATOM 864 N N . ALA A 1 109 ? -10.086 12.203 6.136 1.00 90.62 109 ALA A N 1
ATOM 865 C CA . ALA A 1 109 ? -11.424 11.961 6.672 1.00 90.62 109 ALA A CA 1
ATOM 866 C C . ALA A 1 109 ? -11.393 11.470 8.132 1.00 90.62 109 ALA A C 1
ATOM 868 O O . ALA A 1 109 ? -12.164 11.953 8.961 1.00 90.62 109 ALA A O 1
ATOM 869 N N . ILE A 1 110 ? -10.457 10.575 8.483 1.00 89.38 110 ILE A N 1
ATOM 870 C CA . ILE A 1 110 ? -10.225 10.157 9.877 1.00 89.38 110 ILE A CA 1
ATOM 871 C C . ILE A 1 110 ? -9.862 11.363 10.754 1.00 89.38 110 ILE A C 1
ATOM 873 O O . ILE A 1 110 ? -10.393 11.495 11.856 1.00 89.38 110 ILE A O 1
ATOM 877 N N . ALA A 1 111 ? -8.975 12.250 10.292 1.00 87.94 111 ALA A N 1
ATOM 878 C CA . ALA A 1 111 ? -8.585 13.437 11.052 1.00 87.94 111 ALA A CA 1
ATOM 879 C C . ALA A 1 111 ? -9.775 14.383 11.298 1.00 87.94 111 ALA A C 1
ATOM 881 O O . ALA A 1 111 ? -9.978 14.822 12.432 1.00 87.94 111 ALA A O 1
ATOM 882 N N . VAL A 1 112 ? -10.595 14.628 10.272 1.00 88.56 112 VAL A N 1
ATOM 883 C CA . VAL A 1 112 ? -11.800 15.472 10.358 1.00 88.56 112 VAL A CA 1
ATOM 884 C C . VAL A 1 112 ? -12.846 14.862 11.292 1.00 88.56 112 VAL A C 1
ATOM 886 O O . VAL A 1 112 ? -13.353 15.543 12.185 1.00 88.56 112 VAL A O 1
ATOM 889 N N . CYS A 1 113 ? -13.135 13.566 11.148 1.00 85.94 113 CYS A N 1
ATOM 890 C CA . CYS A 1 113 ? -14.102 12.874 11.998 1.00 85.94 113 CYS A CA 1
ATOM 891 C C . CYS A 1 113 ? -13.704 12.922 13.480 1.00 85.94 113 CYS A C 1
ATOM 893 O O . CYS A 1 113 ? -14.550 13.121 14.355 1.00 85.94 113 CYS A O 1
ATOM 895 N N . LEU A 1 114 ? -12.410 12.761 13.771 1.00 82.12 114 LEU A N 1
ATOM 896 C CA . LEU A 1 114 ? -11.894 12.838 15.135 1.00 82.12 114 LEU A CA 1
ATOM 897 C C . LEU A 1 114 ? -11.997 14.255 15.710 1.00 82.12 114 LEU A C 1
ATOM 899 O O . LEU A 1 114 ? -12.320 14.402 16.889 1.00 82.12 114 LEU A O 1
ATOM 903 N N . TRP A 1 115 ? -11.769 15.289 14.896 1.00 83.25 115 TRP A N 1
ATOM 904 C CA . TRP A 1 115 ? -11.939 16.678 15.327 1.00 83.25 115 TRP A CA 1
ATOM 905 C C . TRP A 1 115 ? -13.404 16.982 15.661 1.00 83.25 115 TRP A C 1
ATOM 907 O O . TRP A 1 115 ? -13.696 17.532 16.721 1.00 83.25 115 TRP A O 1
ATOM 917 N N . SER A 1 116 ? -14.339 16.561 14.806 1.00 76.81 116 SER A N 1
ATOM 918 C CA . SER A 1 116 ? -15.780 16.750 15.023 1.00 76.81 116 SER A CA 1
ATOM 919 C C . SER A 1 116 ? -16.302 15.984 16.254 1.00 76.81 116 SER A C 1
ATOM 921 O O . SER A 1 116 ? -17.063 16.521 17.064 1.00 76.81 116 SER A O 1
ATOM 923 N N . SER A 1 117 ? -15.826 14.752 16.474 1.00 68.62 117 SER A N 1
ATOM 924 C CA . SER A 1 117 ? -16.204 13.947 17.647 1.00 68.62 117 SER A CA 1
ATOM 925 C C . SER A 1 117 ? -15.647 14.488 18.966 1.00 68.62 117 SER A C 1
ATOM 927 O O . SER A 1 117 ? -16.290 14.322 20.002 1.00 68.62 117 SER A O 1
ATOM 929 N N . SER A 1 118 ? -14.498 15.174 18.959 1.00 63.34 118 SER A N 1
ATOM 930 C CA . SER A 1 118 ? -13.952 15.831 20.159 1.00 63.34 118 SER A CA 1
ATOM 931 C C . SER A 1 118 ? -14.877 16.926 20.705 1.00 63.34 118 SER A C 1
ATOM 933 O O . SER A 1 118 ? -14.865 17.190 21.908 1.00 63.34 118 SER A O 1
ATOM 935 N N . SER A 1 119 ? -15.683 17.548 19.843 1.00 57.88 119 SER A N 1
ATOM 936 C CA . SER A 1 119 ? -16.686 18.543 20.235 1.00 57.88 119 SER A CA 1
ATOM 937 C C . SER A 1 119 ? -17.955 17.891 20.792 1.00 57.88 119 SER A C 1
ATOM 939 O O . SER A 1 119 ? -18.494 18.362 21.789 1.00 57.88 119 SER A O 1
ATOM 941 N N . SER A 1 120 ? -18.386 16.768 20.206 1.00 57.78 120 SER A N 1
ATOM 942 C CA . SER A 1 120 ? -19.601 16.035 20.613 1.00 57.78 120 SER A CA 1
ATOM 943 C C . SER A 1 120 ? -19.409 15.198 21.885 1.00 57.78 120 SER A C 1
ATOM 945 O O . SER A 1 120 ? -20.332 15.019 22.673 1.00 57.78 120 SER A O 1
ATOM 947 N N . THR A 1 121 ? -18.185 14.723 22.140 1.00 59.25 121 THR A N 1
ATOM 948 C CA . THR A 1 121 ? -17.878 13.862 23.296 1.00 59.25 121 THR A CA 1
ATOM 949 C C . THR A 1 121 ? -17.963 14.611 24.629 1.00 59.25 121 THR A C 1
ATOM 951 O O . THR A 1 121 ? -18.099 13.963 25.658 1.00 59.25 121 THR A O 1
ATOM 954 N N . LYS A 1 122 ? -17.959 15.954 24.649 1.00 57.53 122 LYS A N 1
ATOM 955 C CA . LYS A 1 122 ? -18.083 16.763 25.880 1.00 57.53 122 LYS A CA 1
ATOM 956 C C . LYS A 1 122 ? -19.409 16.574 26.643 1.00 57.53 122 LYS A C 1
ATOM 958 O O . LYS A 1 122 ? -19.495 17.041 27.771 1.00 57.53 122 LYS A O 1
ATOM 963 N N . GLN A 1 123 ? -20.413 15.910 26.059 1.00 59.53 123 GLN A N 1
ATOM 964 C CA . GLN A 1 123 ? -21.747 15.733 26.657 1.00 59.53 123 GLN A CA 1
ATOM 965 C C . GLN A 1 123 ? -22.003 14.348 27.291 1.00 59.53 123 GLN A C 1
ATOM 967 O O . GLN A 1 123 ? -23.046 14.154 27.907 1.00 59.53 123 GLN A O 1
ATOM 972 N N . LEU A 1 124 ? -21.087 13.380 27.165 1.00 64.62 124 LEU A N 1
ATOM 973 C CA . LEU A 1 124 ? -21.232 12.044 27.772 1.00 64.62 124 LEU A CA 1
ATOM 974 C C . LEU A 1 124 ? -20.605 12.020 29.175 1.00 64.62 124 LEU A C 1
ATOM 976 O O . LEU A 1 124 ? -19.582 12.658 29.390 1.00 64.62 124 LEU A O 1
ATOM 980 N N . THR A 1 125 ? -21.193 11.299 30.133 1.00 59.28 125 THR A N 1
ATOM 981 C CA . THR A 1 125 ? -20.754 11.269 31.539 1.00 59.28 125 THR A CA 1
ATOM 982 C C . THR A 1 125 ? -19.755 10.139 31.847 1.00 59.28 125 THR A C 1
ATOM 984 O O . THR A 1 125 ? -20.020 8.958 31.635 1.00 59.28 125 THR A O 1
ATOM 987 N N . GLY A 1 126 ? -18.608 10.516 32.425 1.00 63.53 126 GLY A N 1
ATOM 988 C CA . GLY A 1 126 ? -17.816 9.774 33.423 1.00 63.53 126 GLY A CA 1
ATOM 989 C C . GLY A 1 126 ? -17.163 8.439 33.031 1.00 63.53 126 GLY A C 1
ATOM 990 O O . GLY A 1 126 ? -15.939 8.355 32.957 1.00 63.53 126 GLY A O 1
ATOM 991 N N . GLY A 1 127 ? -17.952 7.374 32.861 1.0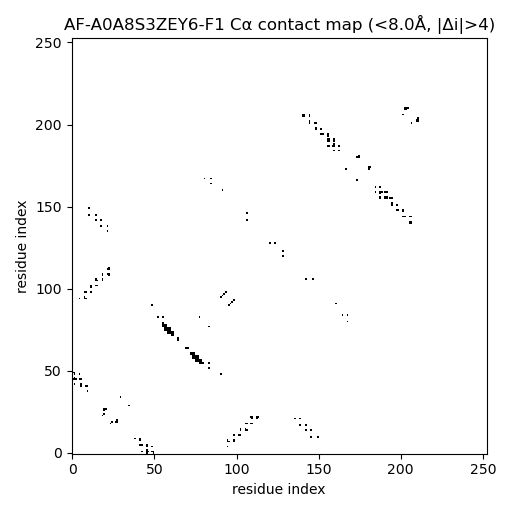0 68.50 127 GLY A N 1
ATOM 992 C CA . GLY A 1 127 ? -17.457 5.991 32.750 1.00 68.50 127 GLY A CA 1
ATOM 993 C C . GLY A 1 127 ? -17.353 5.484 31.311 1.00 68.50 127 GLY A C 1
ATOM 994 O O . GLY A 1 127 ? -16.267 5.146 30.833 1.00 68.50 127 GLY A O 1
ATOM 995 N N . ASP A 1 128 ? -18.473 5.490 30.587 1.00 68.50 128 ASP A N 1
ATOM 996 C CA . ASP A 1 128 ? -18.541 4.994 29.204 1.00 68.50 128 ASP A CA 1
ATOM 997 C C . ASP A 1 128 ? -17.779 5.899 28.229 1.00 68.50 128 ASP A C 1
ATOM 999 O O . ASP A 1 128 ? -17.133 5.431 27.286 1.00 68.50 128 ASP A O 1
ATOM 1003 N N . GLN A 1 129 ? -17.759 7.204 28.509 1.00 73.94 129 GLN A N 1
ATOM 1004 C CA . GLN A 1 129 ? -16.980 8.188 27.762 1.00 73.94 129 GLN A CA 1
ATOM 1005 C C . GLN A 1 129 ? -15.476 7.863 27.803 1.00 73.94 129 GLN A C 1
ATOM 1007 O O . GLN A 1 129 ? -14.813 7.868 26.765 1.00 73.94 129 GLN A O 1
ATOM 1012 N N . GLN A 1 130 ? -14.937 7.515 28.978 1.00 73.94 130 GLN A N 1
ATOM 1013 C CA . GLN A 1 130 ? -13.516 7.206 29.159 1.00 73.94 130 GLN A CA 1
ATOM 1014 C C . GLN A 1 130 ? -13.112 5.946 28.376 1.00 73.94 130 GLN A C 1
ATOM 1016 O O . GLN A 1 130 ? -12.049 5.912 27.743 1.00 73.94 130 GLN A O 1
ATOM 1021 N N . ALA A 1 131 ? -13.970 4.920 28.369 1.00 76.19 131 ALA A N 1
ATOM 1022 C CA . ALA A 1 131 ? -13.745 3.683 27.626 1.00 76.19 131 ALA A CA 1
ATOM 1023 C C . ALA A 1 131 ? -13.780 3.913 26.104 1.00 76.19 131 ALA A C 1
ATOM 1025 O O . ALA A 1 131 ? -12.879 3.460 25.388 1.00 76.19 131 ALA A O 1
ATOM 1026 N N . ILE A 1 132 ? -14.767 4.665 25.605 1.00 76.88 132 ILE A N 1
ATOM 1027 C CA . ILE A 1 132 ? -14.907 4.996 24.178 1.00 76.88 132 ILE A CA 1
ATOM 1028 C C . ILE A 1 132 ? -13.725 5.848 23.698 1.00 76.88 132 ILE A C 1
ATOM 1030 O O . ILE A 1 132 ? -13.098 5.522 22.685 1.00 76.88 132 ILE A O 1
ATOM 1034 N N . VAL A 1 133 ? -13.352 6.890 24.450 1.00 77.25 133 VAL A N 1
ATOM 1035 C CA . VAL A 1 133 ? -12.197 7.749 24.139 1.00 77.25 133 VAL A CA 1
ATOM 1036 C C . VAL A 1 133 ? -10.905 6.931 24.110 1.00 77.25 133 VAL A C 1
ATOM 1038 O O . VAL A 1 133 ? -10.115 7.056 23.172 1.00 77.25 133 VAL A O 1
ATOM 1041 N N . SER A 1 134 ? -10.708 6.029 25.073 1.00 77.50 134 SER A N 1
ATOM 1042 C CA . SER A 1 134 ? -9.534 5.147 25.111 1.00 77.50 134 SER A CA 1
ATOM 1043 C C . SER A 1 134 ? -9.459 4.223 23.888 1.00 77.50 134 SER A C 1
ATOM 1045 O O . SER A 1 134 ? -8.387 4.061 23.291 1.00 77.50 134 SER A O 1
ATOM 1047 N N . GLN A 1 135 ? -10.590 3.654 23.452 1.00 78.88 135 GLN A N 1
ATOM 1048 C CA . GLN A 1 135 ? -10.651 2.842 22.233 1.00 78.88 135 GLN A CA 1
ATOM 1049 C C . GLN A 1 135 ? -10.348 3.660 20.969 1.00 78.88 135 GLN A C 1
ATOM 1051 O O . GLN A 1 135 ? -9.582 3.203 20.113 1.00 78.88 135 GLN A O 1
ATOM 1056 N N . LEU A 1 136 ? -10.892 4.875 20.854 1.00 78.00 136 LEU A N 1
ATOM 1057 C CA . LEU A 1 136 ? -10.629 5.782 19.733 1.00 78.00 136 LEU A CA 1
ATOM 1058 C C . LEU A 1 136 ? -9.153 6.196 19.669 1.00 78.00 136 LEU A C 1
ATOM 1060 O O . LEU A 1 136 ? -8.545 6.143 18.597 1.00 78.00 136 LEU A O 1
ATOM 1064 N N . MET A 1 137 ? -8.534 6.519 20.808 1.00 79.06 137 MET A N 1
ATOM 1065 C CA . MET A 1 137 ? -7.104 6.845 20.887 1.00 79.06 137 MET A CA 1
ATOM 1066 C C . MET A 1 137 ? -6.218 5.672 20.441 1.00 79.06 137 MET A C 1
ATOM 1068 O O . MET A 1 137 ? -5.244 5.864 19.705 1.00 79.06 137 MET A O 1
ATOM 1072 N N . ALA A 1 138 ? -6.574 4.436 20.809 1.00 77.25 138 ALA A N 1
ATOM 1073 C CA . ALA A 1 138 ? -5.866 3.241 20.349 1.00 77.25 138 ALA A CA 1
ATOM 1074 C C . ALA A 1 138 ? -5.998 3.026 18.826 1.00 77.25 138 ALA A C 1
ATOM 1076 O O . ALA A 1 138 ? -5.011 2.699 18.151 1.00 77.25 138 ALA A O 1
ATOM 1077 N N . ARG A 1 139 ? -7.193 3.254 18.258 1.00 80.31 139 ARG A N 1
ATOM 1078 C CA . ARG A 1 139 ? -7.426 3.210 16.802 1.00 80.31 139 ARG A CA 1
ATOM 1079 C C . ARG A 1 139 ? -6.634 4.306 16.079 1.00 80.31 139 ARG A C 1
ATOM 1081 O O . ARG A 1 139 ? -5.979 4.012 15.080 1.00 80.31 139 ARG A O 1
ATOM 1088 N N . ARG A 1 140 ? -6.582 5.525 16.632 1.00 79.75 140 ARG A N 1
ATOM 1089 C CA . ARG A 1 140 ? -5.790 6.652 16.106 1.00 79.75 140 ARG A CA 1
ATOM 1090 C C . ARG A 1 140 ? -4.298 6.345 16.063 1.00 79.75 140 ARG A C 1
ATOM 1092 O O . ARG A 1 140 ? -3.655 6.607 15.051 1.00 79.75 140 ARG A O 1
ATOM 1099 N N . ARG A 1 141 ? -3.735 5.775 17.133 1.00 81.88 141 ARG A N 1
ATOM 1100 C CA . ARG A 1 141 ? -2.315 5.378 17.164 1.00 81.88 141 ARG A CA 1
ATOM 1101 C C . ARG A 1 141 ? -1.987 4.400 16.036 1.00 81.88 141 ARG A C 1
ATOM 1103 O O . ARG A 1 141 ? -0.951 4.533 15.391 1.00 81.88 141 ARG A O 1
ATOM 1110 N N . THR A 1 142 ? -2.898 3.464 15.784 1.00 81.44 142 THR A N 1
ATOM 1111 C CA . THR A 1 142 ? -2.781 2.500 14.686 1.00 81.44 142 THR A CA 1
ATOM 1112 C C . THR A 1 142 ? -2.872 3.196 13.323 1.00 81.44 142 THR A C 1
ATOM 1114 O O . THR A 1 142 ? -2.040 2.937 12.464 1.00 81.44 142 THR A O 1
ATOM 1117 N N . ALA A 1 143 ? -3.810 4.129 13.127 1.00 82.31 143 ALA A N 1
ATOM 1118 C CA . ALA A 1 143 ? -3.914 4.906 11.887 1.00 82.31 143 ALA A CA 1
ATOM 1119 C C . ALA A 1 143 ? -2.663 5.767 11.621 1.00 82.31 143 ALA A C 1
ATOM 1121 O O . ALA A 1 143 ? -2.115 5.718 10.526 1.00 82.31 143 ALA A O 1
ATOM 1122 N N . LYS A 1 144 ? -2.144 6.481 12.634 1.00 80.94 144 LYS A N 1
ATOM 1123 C CA . LYS A 1 144 ? -0.905 7.280 12.523 1.00 80.94 144 LYS A CA 1
ATOM 1124 C C . LYS A 1 144 ? 0.289 6.426 12.106 1.00 80.94 144 LYS A C 1
ATOM 1126 O O . LYS A 1 144 ? 1.115 6.850 11.310 1.00 80.94 144 LYS A O 1
ATOM 1131 N N . MET A 1 145 ? 0.382 5.224 12.654 1.00 84.38 145 MET A N 1
ATOM 1132 C CA . MET A 1 145 ? 1.408 4.276 12.263 1.00 84.38 145 MET A CA 1
ATOM 1133 C C . MET A 1 145 ? 1.272 3.842 10.798 1.00 84.38 145 MET A C 1
ATOM 1135 O O . MET A 1 145 ? 2.275 3.774 10.099 1.00 84.38 145 MET A O 1
ATOM 1139 N N . LEU A 1 146 ? 0.055 3.572 10.324 1.00 83.94 146 LEU A N 1
ATOM 1140 C CA . LEU A 1 146 ? -0.165 3.181 8.931 1.00 83.94 146 LEU A CA 1
ATOM 1141 C C . LEU A 1 146 ? 0.179 4.311 7.953 1.00 83.94 146 LEU A C 1
ATOM 1143 O O . LEU A 1 146 ? 0.724 4.027 6.894 1.00 83.94 146 LEU A O 1
ATOM 1147 N N . VAL A 1 147 ? -0.031 5.579 8.327 1.00 83.50 147 VAL A N 1
ATOM 1148 C CA . VAL A 1 147 ? 0.466 6.731 7.548 1.00 83.50 147 VAL A CA 1
ATOM 1149 C C . VAL A 1 147 ? 1.985 6.658 7.365 1.00 83.50 147 VAL A C 1
ATOM 1151 O O . VAL A 1 147 ? 2.477 6.866 6.261 1.00 83.50 147 VAL A O 1
ATOM 1154 N N . VAL A 1 148 ? 2.736 6.306 8.415 1.00 85.81 148 VAL A N 1
ATOM 1155 C CA . VAL A 1 148 ? 4.196 6.136 8.313 1.00 85.81 148 VAL A CA 1
ATOM 1156 C C . VAL A 1 148 ? 4.555 4.970 7.392 1.00 85.81 148 VAL A C 1
ATOM 1158 O O . VAL A 1 148 ? 5.425 5.133 6.544 1.00 85.81 148 VAL A O 1
ATOM 1161 N N . VAL A 1 149 ? 3.864 3.826 7.496 1.00 84.25 149 VAL A N 1
ATOM 1162 C CA . VAL A 1 149 ? 4.071 2.683 6.578 1.00 84.25 149 VAL A CA 1
ATOM 1163 C C . VAL A 1 149 ? 3.895 3.109 5.123 1.00 84.25 149 VAL A C 1
ATOM 1165 O O . VAL A 1 149 ? 4.718 2.776 4.278 1.00 84.25 149 VAL A O 1
ATOM 1168 N N . VAL A 1 150 ? 2.855 3.891 4.851 1.00 82.88 150 VAL A N 1
ATOM 1169 C CA . VAL A 1 150 ? 2.528 4.401 3.521 1.00 82.88 150 VAL A CA 1
ATOM 1170 C C . VAL A 1 150 ? 3.612 5.353 3.000 1.00 82.88 150 VAL A C 1
ATOM 1172 O O . VAL A 1 150 ? 4.076 5.182 1.877 1.00 82.88 150 VAL A O 1
ATOM 1175 N N . ILE A 1 151 ? 4.093 6.293 3.821 1.00 85.88 151 ILE A N 1
ATOM 1176 C CA . ILE A 1 151 ? 5.194 7.197 3.441 1.00 85.88 151 ILE A CA 1
ATOM 1177 C C . ILE A 1 151 ? 6.462 6.409 3.100 1.00 85.88 151 ILE A C 1
ATOM 1179 O O . ILE A 1 151 ? 7.074 6.653 2.063 1.00 85.88 151 ILE A O 1
ATOM 1183 N N . VAL A 1 152 ? 6.859 5.455 3.948 1.00 86.12 152 VAL A N 1
ATOM 1184 C CA . VAL A 1 152 ? 8.099 4.703 3.714 1.00 86.12 152 VAL A CA 1
ATOM 1185 C C . VAL A 1 152 ? 7.975 3.792 2.498 1.00 86.12 152 VAL A C 1
ATOM 1187 O O . VAL A 1 152 ? 8.917 3.715 1.716 1.00 86.12 152 VAL A O 1
ATOM 1190 N N . PHE A 1 153 ? 6.809 3.176 2.285 1.00 82.56 153 PHE A N 1
ATOM 1191 C CA . PHE A 1 153 ? 6.520 2.454 1.050 1.00 82.56 153 PHE A CA 1
ATOM 1192 C C . PHE A 1 153 ? 6.826 3.348 -0.165 1.00 82.56 153 PHE A C 1
ATOM 1194 O O . PHE A 1 153 ? 7.614 2.976 -1.029 1.00 82.56 153 PHE A O 1
ATOM 1201 N N . PHE A 1 154 ? 6.319 4.581 -0.204 1.00 80.94 154 PHE A N 1
ATOM 1202 C CA . PHE A 1 154 ? 6.596 5.477 -1.331 1.00 80.94 154 PHE A CA 1
ATOM 1203 C C . PHE A 1 154 ? 8.062 5.858 -1.476 1.00 80.94 154 PHE A C 1
ATOM 1205 O O . PHE A 1 154 ? 8.568 5.830 -2.593 1.00 80.94 154 PHE A O 1
ATOM 1212 N N . LEU A 1 155 ? 8.763 6.151 -0.384 1.00 85.06 155 LEU A N 1
ATOM 1213 C CA . LEU A 1 155 ? 10.193 6.469 -0.442 1.00 85.06 155 LEU A CA 1
ATOM 1214 C C . LEU A 1 155 ? 11.033 5.292 -0.965 1.00 85.06 155 LEU A C 1
ATOM 1216 O O . LEU A 1 155 ? 12.032 5.514 -1.643 1.00 85.06 155 LEU A O 1
ATOM 1220 N N . CYS A 1 156 ? 10.608 4.053 -0.711 1.00 86.19 156 CYS A N 1
ATOM 1221 C CA . CYS A 1 156 ? 11.259 2.853 -1.235 1.00 86.19 156 CYS A CA 1
ATOM 1222 C C . CYS A 1 156 ? 10.975 2.605 -2.728 1.00 86.19 15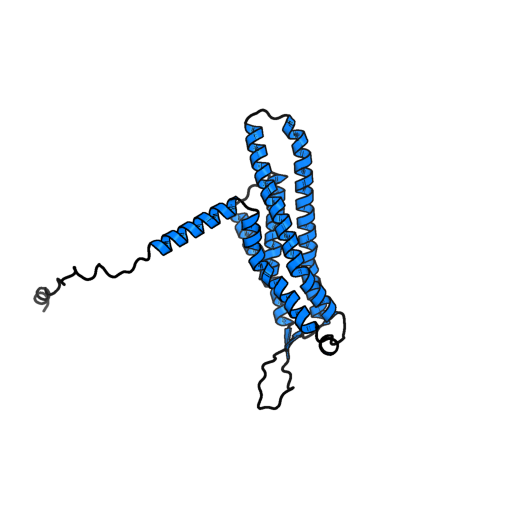6 CYS A C 1
ATOM 1224 O O . CYS A 1 156 ? 11.824 2.049 -3.419 1.00 86.19 156 CYS A O 1
ATOM 1226 N N . PHE A 1 157 ? 9.802 2.992 -3.241 1.00 82.31 157 PHE A N 1
ATOM 1227 C CA . PHE A 1 157 ? 9.374 2.652 -4.608 1.00 82.31 157 PHE A CA 1
ATOM 1228 C C . PHE A 1 157 ? 9.481 3.790 -5.624 1.00 82.31 157 PHE A C 1
ATOM 1230 O O . PHE A 1 157 ? 9.767 3.536 -6.795 1.00 82.31 157 PHE A O 1
ATOM 1237 N N . LEU A 1 158 ? 9.257 5.034 -5.199 1.00 83.69 158 LEU A N 1
ATOM 1238 C CA . LEU A 1 158 ? 9.268 6.209 -6.069 1.00 83.69 158 LEU A CA 1
ATOM 1239 C C . LEU A 1 158 ? 10.588 6.358 -6.849 1.00 83.69 158 LEU A C 1
ATOM 1241 O O . LEU A 1 158 ? 10.510 6.569 -8.060 1.00 83.69 158 LEU A O 1
ATOM 1245 N N . PRO A 1 159 ? 11.780 6.182 -6.238 1.00 85.94 159 PRO A N 1
ATOM 1246 C CA . PRO A 1 159 ? 13.043 6.318 -6.962 1.00 85.94 159 PRO A CA 1
ATOM 1247 C C . PRO A 1 159 ? 13.162 5.327 -8.123 1.00 85.94 159 PRO A C 1
ATOM 1249 O O . PRO A 1 159 ? 13.580 5.703 -9.212 1.00 85.94 159 PRO A O 1
ATOM 1252 N N . ASN A 1 160 ? 12.730 4.080 -7.919 1.00 82.94 160 ASN A N 1
ATOM 1253 C CA . ASN A 1 160 ? 12.759 3.047 -8.951 1.00 82.94 160 ASN A CA 1
ATOM 1254 C C . ASN A 1 160 ? 11.765 3.327 -10.088 1.00 82.94 160 ASN A C 1
ATOM 1256 O O . ASN A 1 160 ? 12.092 3.101 -11.249 1.00 82.94 160 ASN A O 1
ATOM 1260 N N . TYR A 1 161 ? 10.564 3.833 -9.791 1.00 80.62 161 TYR A N 1
ATOM 1261 C CA . TYR A 1 161 ? 9.608 4.199 -10.842 1.00 80.62 161 TYR A CA 1
ATOM 1262 C C . TYR A 1 161 ? 10.087 5.395 -11.668 1.00 80.62 161 TYR A C 1
ATOM 1264 O O . TYR A 1 161 ? 10.035 5.339 -12.894 1.00 80.62 161 TYR A O 1
ATOM 1272 N N . ILE A 1 162 ? 10.608 6.442 -11.017 1.00 82.88 162 ILE A N 1
ATOM 1273 C CA . ILE A 1 162 ? 11.187 7.602 -11.710 1.00 82.88 162 ILE A CA 1
ATOM 1274 C C . ILE A 1 162 ? 12.361 7.155 -12.585 1.00 82.88 162 ILE A C 1
ATOM 1276 O O . ILE A 1 162 ? 12.415 7.503 -13.762 1.00 82.88 162 ILE A O 1
ATOM 1280 N N . TRP A 1 163 ? 13.266 6.340 -12.038 1.00 83.44 163 TRP A N 1
ATOM 1281 C CA . TRP A 1 163 ? 14.426 5.838 -12.769 1.00 83.44 163 TRP A CA 1
ATOM 1282 C C . TRP A 1 163 ? 14.036 5.006 -13.996 1.00 83.44 163 TRP A C 1
ATOM 1284 O O . TRP A 1 163 ? 14.553 5.247 -15.086 1.00 83.44 163 TRP A O 1
ATOM 1294 N N . ASN A 1 164 ? 13.070 4.090 -13.857 1.00 76.50 164 ASN A N 1
ATOM 1295 C CA . ASN A 1 164 ? 12.580 3.291 -14.982 1.00 76.50 164 ASN A CA 1
ATOM 1296 C C . ASN A 1 164 ? 11.934 4.158 -16.070 1.00 76.50 164 ASN A C 1
ATOM 1298 O O . ASN A 1 164 ? 12.203 3.937 -17.248 1.00 76.50 164 ASN A O 1
ATOM 1302 N N . ILE A 1 165 ? 11.141 5.171 -15.699 1.00 75.62 165 ILE A N 1
ATOM 1303 C CA . ILE A 1 165 ? 10.548 6.106 -16.667 1.00 75.62 165 ILE A CA 1
ATOM 1304 C C . ILE A 1 165 ? 11.640 6.900 -17.392 1.00 75.62 165 ILE A C 1
ATOM 1306 O O . ILE A 1 165 ? 11.578 7.025 -18.611 1.00 75.62 165 ILE A O 1
ATOM 1310 N N . LEU A 1 166 ? 12.657 7.400 -16.684 1.00 77.56 166 LEU A N 1
ATOM 1311 C CA . LEU A 1 166 ? 13.757 8.162 -17.288 1.00 77.56 166 LEU A CA 1
ATOM 1312 C C . LEU A 1 166 ? 14.590 7.314 -18.261 1.00 77.56 166 LEU A C 1
ATOM 1314 O O . LEU A 1 166 ? 14.858 7.765 -19.378 1.00 77.56 166 LEU A O 1
ATOM 1318 N N . ARG A 1 167 ? 14.939 6.076 -17.876 1.00 71.44 167 ARG A N 1
ATOM 1319 C CA . ARG A 1 167 ? 15.682 5.137 -18.737 1.00 71.44 167 ARG A CA 1
ATOM 1320 C C . ARG A 1 167 ? 14.897 4.787 -19.999 1.00 71.44 167 ARG A C 1
ATOM 1322 O O . ARG A 1 167 ? 15.490 4.664 -21.056 1.00 71.44 167 ARG A O 1
ATOM 1329 N N . HIS A 1 168 ? 13.576 4.640 -19.897 1.00 67.00 168 HIS A N 1
ATOM 1330 C CA . HIS A 1 168 ? 12.734 4.330 -21.054 1.00 67.00 168 HIS A CA 1
ATOM 1331 C C . HIS A 1 168 ? 12.348 5.562 -21.879 1.00 67.00 168 HIS A C 1
ATOM 1333 O O . HIS A 1 168 ? 11.998 5.408 -23.040 1.00 67.00 168 HIS A O 1
ATOM 1339 N N . SER A 1 169 ? 12.328 6.768 -21.302 1.00 67.06 169 SER A N 1
ATOM 1340 C CA . SER A 1 169 ? 11.895 7.997 -21.987 1.00 67.06 169 SER A CA 1
ATOM 1341 C C . SER A 1 169 ? 13.005 8.651 -22.804 1.00 67.06 169 SER A C 1
ATOM 1343 O O . SER A 1 169 ? 12.715 9.428 -23.713 1.00 67.06 169 SER A O 1
ATOM 1345 N N . THR A 1 170 ? 14.261 8.387 -22.463 1.00 62.78 170 THR A N 1
ATOM 1346 C CA . THR A 1 170 ? 15.405 8.829 -23.250 1.00 62.78 170 THR A CA 1
ATOM 1347 C C . THR A 1 170 ? 15.759 7.684 -24.194 1.00 62.78 170 THR A C 1
ATOM 1349 O O . THR A 1 170 ? 16.167 6.626 -23.739 1.00 62.78 170 THR A O 1
ATOM 1352 N N . ASN A 1 171 ? 15.601 7.857 -25.512 1.00 57.53 171 ASN A N 1
ATOM 1353 C CA . ASN A 1 171 ? 16.045 6.876 -26.527 1.00 57.53 171 ASN A CA 1
ATOM 1354 C C . ASN A 1 171 ? 17.590 6.805 -26.614 1.00 57.53 171 ASN A C 1
ATOM 1356 O O . ASN A 1 171 ? 18.168 6.637 -27.684 1.00 57.53 171 ASN A O 1
ATOM 1360 N N . VAL A 1 172 ? 18.271 7.058 -25.501 1.00 59.28 172 VAL A N 1
ATOM 1361 C CA . VAL A 1 172 ? 19.708 7.227 -25.383 1.00 59.28 172 VAL A CA 1
ATOM 1362 C C . VAL A 1 172 ? 20.190 6.130 -24.451 1.00 59.28 172 VAL A C 1
ATOM 1364 O O . VAL A 1 172 ? 19.696 6.016 -23.329 1.00 59.28 172 VAL A O 1
ATOM 1367 N N . ASN A 1 173 ? 21.174 5.345 -24.888 1.00 60.81 173 ASN A N 1
ATOM 1368 C CA . ASN A 1 173 ? 21.851 4.383 -24.023 1.00 60.81 173 ASN A CA 1
ATOM 1369 C C . ASN A 1 173 ? 22.626 5.138 -22.933 1.00 60.81 173 ASN A C 1
ATOM 1371 O O . ASN A 1 173 ? 23.809 5.435 -23.064 1.00 60.81 173 ASN A O 1
ATOM 1375 N N . LEU A 1 174 ? 21.946 5.468 -21.835 1.00 62.66 174 LEU A N 1
ATOM 1376 C CA . LEU A 1 174 ? 22.539 6.121 -20.665 1.00 62.66 174 LEU A CA 1
ATOM 1377 C C . LEU A 1 174 ? 23.724 5.308 -20.114 1.00 62.66 174 LEU A C 1
ATOM 1379 O O . LEU A 1 174 ? 24.691 5.891 -19.630 1.00 62.66 174 LEU A O 1
ATOM 1383 N N . GLU A 1 175 ? 23.682 3.980 -20.257 1.00 60.78 175 GLU A N 1
ATOM 1384 C CA . GLU A 1 175 ? 24.762 3.061 -19.870 1.00 60.78 175 GLU A CA 1
ATOM 1385 C C . GLU A 1 175 ? 26.064 3.281 -20.646 1.00 60.78 175 GLU A C 1
ATOM 1387 O O . GLU A 1 175 ? 27.130 3.093 -20.073 1.00 60.78 175 GLU A O 1
ATOM 1392 N N . SER A 1 176 ? 26.010 3.735 -21.905 1.00 57.12 176 SER A N 1
ATOM 1393 C CA . SER A 1 176 ? 27.223 4.041 -22.676 1.00 57.12 176 SER A CA 1
ATOM 1394 C C . SER A 1 176 ? 27.781 5.440 -22.401 1.00 57.12 176 SER A C 1
ATOM 1396 O O . SER A 1 176 ? 28.877 5.753 -22.850 1.00 57.12 176 SER A O 1
ATOM 1398 N N . ILE A 1 177 ? 27.026 6.300 -21.707 1.00 60.56 177 ILE A N 1
ATOM 1399 C CA . ILE A 1 177 ? 27.373 7.717 -21.499 1.00 60.56 177 ILE A CA 1
ATOM 1400 C C . ILE A 1 177 ? 27.821 7.986 -20.058 1.00 60.56 177 ILE A C 1
ATOM 1402 O O . ILE A 1 177 ? 28.603 8.904 -19.824 1.00 60.56 177 ILE A O 1
ATOM 1406 N N . ASN A 1 178 ? 27.336 7.217 -19.080 1.00 70.06 178 ASN A N 1
ATOM 1407 C CA . ASN A 1 178 ? 27.624 7.471 -17.674 1.00 70.06 178 ASN A CA 1
ATOM 1408 C C . ASN A 1 178 ? 27.812 6.168 -16.880 1.00 70.06 178 ASN A C 1
ATOM 1410 O O . ASN A 1 178 ? 26.858 5.424 -16.647 1.00 70.06 178 ASN A O 1
ATOM 1414 N N . GLU A 1 179 ? 29.028 5.948 -16.373 1.00 76.38 179 GLU A N 1
ATOM 1415 C CA . GLU A 1 179 ? 29.403 4.783 -15.551 1.00 76.38 179 GLU A CA 1
ATOM 1416 C C . GLU A 1 179 ? 28.584 4.658 -14.253 1.00 76.38 179 GLU A C 1
ATOM 1418 O O . GLU A 1 179 ? 28.520 3.592 -13.644 1.00 76.38 179 GLU A O 1
ATOM 1423 N N . SER A 1 180 ? 27.904 5.728 -13.828 1.00 77.06 180 SER A N 1
ATOM 1424 C CA . SER A 1 180 ? 27.055 5.720 -12.630 1.00 77.06 180 SER A CA 1
ATOM 1425 C C . SER A 1 180 ? 25.698 5.027 -12.836 1.00 77.06 180 SER A C 1
ATOM 1427 O O . SER A 1 180 ? 25.005 4.727 -11.864 1.00 77.06 180 SER A O 1
ATOM 1429 N N . VAL A 1 181 ? 25.277 4.773 -14.079 1.00 77.44 181 VAL A N 1
ATOM 1430 C CA . VAL A 1 181 ? 23.931 4.259 -14.413 1.00 77.44 181 VAL A CA 1
ATOM 1431 C C . VAL A 1 181 ? 23.662 2.853 -13.848 1.00 77.44 181 VAL A C 1
ATOM 1433 O O . VAL A 1 181 ? 22.597 2.662 -13.243 1.00 77.44 181 VAL A O 1
ATOM 1436 N N . PRO A 1 182 ? 24.598 1.883 -13.919 1.00 77.50 182 PRO A N 1
ATOM 1437 C CA . PRO A 1 182 ? 24.450 0.602 -13.227 1.00 77.50 182 PRO A CA 1
ATOM 1438 C C . PRO A 1 182 ? 24.345 0.755 -11.703 1.00 77.50 182 PRO A C 1
ATOM 1440 O O . PRO A 1 182 ? 23.507 0.109 -11.073 1.00 77.50 182 PRO A O 1
ATOM 1443 N N . ALA A 1 183 ? 25.133 1.654 -11.102 1.00 82.12 183 ALA A N 1
ATOM 1444 C CA . ALA A 1 183 ? 25.108 1.898 -9.659 1.00 82.12 183 ALA A CA 1
ATOM 1445 C C . ALA A 1 183 ? 23.764 2.488 -9.195 1.00 82.12 183 ALA A C 1
ATOM 1447 O O . ALA A 1 183 ? 23.188 2.020 -8.213 1.00 82.12 183 ALA A O 1
ATOM 1448 N N . ILE A 1 184 ? 23.214 3.465 -9.924 1.00 82.75 184 ILE A N 1
ATOM 1449 C CA . ILE A 1 184 ? 21.898 4.052 -9.621 1.00 82.75 184 ILE A CA 1
ATOM 1450 C C . ILE A 1 184 ? 20.785 3.006 -9.789 1.00 82.75 184 ILE A C 1
ATOM 1452 O O . ILE A 1 184 ? 19.882 2.917 -8.951 1.00 82.75 184 ILE A O 1
ATOM 1456 N N . THR A 1 185 ? 20.867 2.165 -10.823 1.00 80.88 185 THR A N 1
ATOM 1457 C CA . THR A 1 185 ? 19.930 1.048 -11.030 1.00 80.88 185 THR A CA 1
ATOM 1458 C C . THR A 1 185 ? 19.969 0.067 -9.854 1.00 80.88 185 THR A C 1
ATOM 1460 O O . THR A 1 185 ? 18.923 -0.298 -9.321 1.00 80.88 185 THR A O 1
ATOM 1463 N N . LEU A 1 186 ? 21.159 -0.300 -9.374 1.00 82.44 186 LEU A N 1
ATOM 1464 C CA . LEU A 1 186 ? 21.313 -1.165 -8.201 1.00 82.44 186 LEU A CA 1
ATOM 1465 C C . LEU A 1 186 ? 20.745 -0.528 -6.928 1.00 82.44 186 LEU A C 1
ATOM 1467 O O . LEU A 1 186 ? 20.018 -1.185 -6.185 1.00 82.44 186 LEU A O 1
ATOM 1471 N N . ILE A 1 187 ? 21.032 0.752 -6.678 1.00 86.12 187 ILE A N 1
ATOM 1472 C CA . ILE A 1 187 ? 20.549 1.468 -5.488 1.00 86.12 187 ILE A CA 1
ATOM 1473 C C . ILE A 1 187 ? 19.019 1.558 -5.488 1.00 86.12 187 ILE A C 1
ATOM 1475 O O . ILE A 1 187 ? 18.374 1.274 -4.476 1.00 86.12 187 ILE A O 1
ATOM 1479 N N . THR A 1 188 ? 18.421 1.926 -6.621 1.00 84.62 188 THR A N 1
ATOM 1480 C CA . THR A 1 188 ? 16.960 2.037 -6.754 1.00 84.62 188 THR A CA 1
ATOM 1481 C C . THR A 1 188 ? 16.263 0.682 -6.603 1.00 84.62 188 THR A C 1
ATOM 1483 O O . THR A 1 188 ? 15.220 0.603 -5.951 1.00 84.62 188 THR A O 1
ATOM 1486 N N . GLN A 1 189 ? 16.865 -0.404 -7.094 1.00 82.19 189 GLN A N 1
ATOM 1487 C CA . GLN A 1 189 ? 16.375 -1.766 -6.857 1.00 82.19 189 GLN A CA 1
ATOM 1488 C C . GLN A 1 189 ? 16.528 -2.203 -5.392 1.00 82.19 189 GLN A C 1
ATOM 1490 O O . GLN A 1 189 ? 15.612 -2.803 -4.825 1.00 82.19 189 GLN A O 1
ATOM 1495 N N . LEU A 1 190 ? 17.645 -1.869 -4.742 1.00 85.69 190 LEU A N 1
ATOM 1496 C CA . LEU A 1 190 ? 17.879 -2.185 -3.330 1.00 85.69 190 LEU A CA 1
ATOM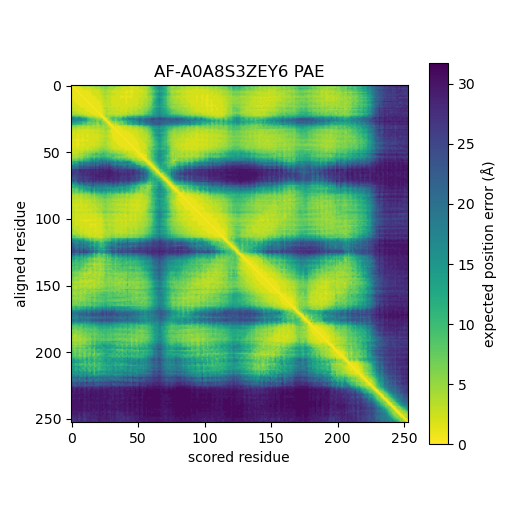 1497 C C . LEU A 1 190 ? 16.840 -1.514 -2.416 1.00 85.69 190 LEU A C 1
ATOM 1499 O O . LEU A 1 190 ? 16.334 -2.131 -1.473 1.00 85.69 190 LEU A O 1
ATOM 1503 N N . LEU A 1 191 ? 16.470 -0.268 -2.723 1.00 85.62 191 LEU A N 1
ATOM 1504 C CA . LEU A 1 191 ? 15.397 0.464 -2.043 1.00 85.62 191 LEU A CA 1
ATOM 1505 C C . LEU A 1 191 ? 14.055 -0.275 -2.128 1.00 85.62 191 LEU A C 1
ATOM 1507 O O . LEU A 1 191 ? 13.379 -0.439 -1.109 1.00 85.62 191 LEU A O 1
ATOM 1511 N N . VAL A 1 192 ? 13.709 -0.797 -3.308 1.00 84.00 192 VAL A N 1
ATOM 1512 C CA . VAL A 1 192 ? 12.496 -1.601 -3.514 1.00 84.00 192 VAL A CA 1
ATOM 1513 C C . VAL A 1 192 ? 12.516 -2.875 -2.669 1.00 84.00 192 VAL A C 1
ATOM 1515 O O . VAL A 1 192 ? 11.517 -3.199 -2.024 1.00 84.00 192 VAL A O 1
ATOM 1518 N N . TYR A 1 193 ? 13.642 -3.589 -2.612 1.00 83.00 193 TYR A N 1
ATOM 1519 C CA . TYR A 1 193 ? 13.749 -4.804 -1.797 1.00 83.00 193 TYR A CA 1
ATOM 1520 C C . TYR A 1 193 ? 13.651 -4.522 -0.294 1.00 83.00 193 TYR A C 1
ATOM 1522 O O . TYR A 1 193 ? 13.057 -5.310 0.450 1.00 83.00 193 TYR A O 1
ATOM 1530 N N . THR A 1 194 ? 14.144 -3.361 0.144 1.00 83.38 194 THR A N 1
ATOM 1531 C CA . THR A 1 194 ? 14.105 -2.935 1.549 1.00 83.38 194 THR A CA 1
ATOM 1532 C C . THR A 1 194 ? 12.674 -2.769 2.073 1.00 83.38 194 THR A C 1
ATOM 1534 O O . THR A 1 194 ? 12.435 -2.994 3.260 1.00 83.38 194 THR A O 1
ATOM 1537 N N . ASN A 1 195 ? 11.689 -2.495 1.206 1.00 81.19 195 ASN A N 1
ATOM 1538 C CA . ASN A 1 195 ? 10.276 -2.394 1.589 1.00 81.19 195 ASN A CA 1
ATOM 1539 C C . ASN A 1 195 ? 9.766 -3.610 2.391 1.00 81.19 195 ASN A C 1
ATOM 1541 O O . ASN A 1 195 ? 8.956 -3.465 3.309 1.00 81.19 195 ASN A O 1
ATOM 1545 N N . SER A 1 196 ? 10.261 -4.811 2.087 1.00 80.62 196 SER A N 1
ATOM 1546 C CA . SER A 1 196 ? 9.882 -6.028 2.815 1.00 80.62 196 SER A CA 1
ATOM 1547 C C . SER A 1 196 ? 10.340 -5.990 4.280 1.00 80.62 196 SER A C 1
ATOM 1549 O O . SER A 1 196 ? 9.584 -6.377 5.174 1.00 80.62 196 SER A O 1
ATOM 1551 N N . CYS A 1 197 ? 11.543 -5.467 4.537 1.00 77.88 197 CYS A N 1
ATOM 1552 C CA . CYS A 1 197 ? 12.140 -5.336 5.869 1.00 77.88 197 CYS A CA 1
ATOM 1553 C C . CYS A 1 197 ? 11.505 -4.200 6.680 1.00 77.88 197 CYS A C 1
ATOM 1555 O O . CYS A 1 197 ? 11.408 -4.275 7.907 1.00 77.88 197 CYS A O 1
ATOM 1557 N N . THR A 1 198 ? 11.031 -3.161 5.996 1.00 75.81 198 THR A N 1
ATOM 1558 C CA . THR A 1 198 ? 10.420 -1.990 6.623 1.00 75.81 198 THR A CA 1
ATOM 1559 C C . THR A 1 198 ? 9.160 -2.351 7.413 1.00 75.81 198 THR A C 1
ATOM 1561 O O . THR A 1 198 ? 8.932 -1.800 8.491 1.00 75.81 198 THR A O 1
ATOM 1564 N N . ASN A 1 199 ? 8.363 -3.308 6.928 1.00 77.50 199 ASN A N 1
ATOM 1565 C CA . ASN A 1 199 ? 7.115 -3.711 7.570 1.00 77.50 199 ASN A CA 1
ATOM 1566 C C . ASN A 1 199 ? 7.341 -4.109 9.052 1.00 77.50 199 ASN A C 1
ATOM 1568 O O . ASN A 1 199 ? 6.890 -3.362 9.927 1.00 77.50 199 ASN A O 1
ATOM 1572 N N . PRO A 1 200 ? 8.084 -5.183 9.401 1.00 77.00 200 PRO A N 1
ATOM 1573 C CA . PRO A 1 200 ? 8.387 -5.524 10.796 1.00 77.00 200 PRO A CA 1
ATOM 1574 C C . PRO A 1 200 ? 8.987 -4.384 11.625 1.00 77.00 200 PRO A C 1
ATOM 1576 O O . PRO A 1 200 ? 8.627 -4.249 12.793 1.00 77.00 200 PRO A O 1
ATOM 1579 N N . ILE A 1 201 ? 9.869 -3.561 11.044 1.00 76.56 201 ILE A N 1
ATOM 1580 C CA . ILE A 1 201 ? 10.517 -2.436 11.737 1.00 76.56 201 ILE A CA 1
ATOM 1581 C C . ILE A 1 201 ? 9.464 -1.416 12.178 1.00 76.56 201 ILE A C 1
ATOM 1583 O O . ILE A 1 201 ? 9.370 -1.096 13.366 1.00 76.56 201 ILE A O 1
ATOM 1587 N N . ILE A 1 202 ? 8.604 -0.963 11.263 1.00 76.56 202 ILE A N 1
ATOM 1588 C CA . ILE A 1 202 ? 7.553 0.008 11.588 1.00 76.56 202 ILE A CA 1
ATOM 1589 C C . ILE A 1 202 ? 6.550 -0.593 12.579 1.00 76.56 202 ILE A C 1
ATOM 1591 O O . ILE A 1 202 ? 6.173 0.070 13.554 1.00 76.56 202 ILE A O 1
ATOM 1595 N N . TYR A 1 203 ? 6.152 -1.861 12.392 1.00 76.94 203 TYR A N 1
ATOM 1596 C CA . TYR A 1 203 ? 5.257 -2.538 13.336 1.00 76.94 203 TYR A CA 1
ATOM 1597 C C . TYR A 1 203 ? 5.872 -2.679 14.730 1.00 76.94 203 TYR A C 1
ATOM 1599 O O . TYR A 1 203 ? 5.171 -2.459 15.722 1.00 76.94 203 TYR A O 1
ATOM 1607 N N . ASN A 1 204 ? 7.172 -2.945 14.834 1.00 73.50 204 ASN A N 1
ATOM 1608 C CA . ASN A 1 204 ? 7.862 -3.019 16.114 1.00 73.50 204 ASN A CA 1
ATOM 1609 C C . ASN A 1 204 ? 7.939 -1.644 16.795 1.00 73.50 204 ASN A C 1
ATOM 1611 O O . ASN A 1 204 ? 7.545 -1.512 17.949 1.00 73.50 204 ASN A O 1
ATOM 1615 N N . PHE A 1 205 ? 8.337 -0.581 16.098 1.00 74.50 205 PHE A N 1
ATOM 1616 C CA . PHE A 1 205 ? 8.473 0.729 16.742 1.00 74.50 205 PHE A CA 1
ATOM 1617 C C . PHE A 1 205 ? 7.129 1.359 17.142 1.00 74.50 205 PHE A C 1
ATOM 1619 O O . PHE A 1 205 ? 7.022 1.977 18.206 1.00 74.50 205 PHE A O 1
ATOM 1626 N N . MET A 1 206 ? 6.078 1.186 16.335 1.00 68.88 206 MET A N 1
ATOM 1627 C CA . MET A 1 206 ? 4.854 1.985 16.474 1.00 68.88 206 MET A CA 1
ATOM 1628 C C . MET A 1 206 ? 3.629 1.212 16.991 1.00 68.88 206 MET A C 1
ATOM 1630 O O . MET A 1 206 ? 2.748 1.828 17.609 1.00 68.88 206 MET A O 1
ATOM 1634 N N . SER A 1 207 ? 3.583 -0.123 16.855 1.00 76.44 207 SER A N 1
ATOM 1635 C CA . SER A 1 207 ? 2.477 -0.950 17.364 1.00 76.44 207 SER A CA 1
ATOM 1636 C C . SER A 1 207 ? 2.831 -1.627 18.689 1.00 76.44 207 SER A C 1
ATOM 1638 O O . SER A 1 207 ? 3.576 -2.602 18.767 1.00 76.44 207 SER A O 1
ATOM 1640 N N . GLY A 1 208 ? 2.233 -1.138 19.781 1.00 71.81 208 GLY A N 1
ATOM 1641 C CA . GLY A 1 208 ? 2.356 -1.767 21.103 1.00 71.81 208 GLY A CA 1
ATOM 1642 C C . GLY A 1 208 ? 1.803 -3.197 21.149 1.00 71.81 208 GLY A C 1
ATOM 1643 O O . GLY A 1 208 ? 2.391 -4.048 21.812 1.00 71.81 208 GLY A O 1
ATOM 1644 N N . LYS A 1 209 ? 0.721 -3.470 20.404 1.00 70.31 209 LYS A N 1
ATOM 1645 C CA . LYS A 1 209 ? 0.140 -4.815 20.276 1.00 70.31 209 LYS A CA 1
ATOM 1646 C C . LYS A 1 209 ? 1.090 -5.755 19.536 1.00 70.31 209 LYS A C 1
ATOM 1648 O O . LYS A 1 209 ? 1.383 -6.827 20.046 1.00 70.31 209 LYS A O 1
ATOM 1653 N N . PHE A 1 210 ? 1.653 -5.314 18.408 1.00 72.56 210 PHE A N 1
ATOM 1654 C CA . PHE A 1 210 ? 2.611 -6.118 17.645 1.00 72.56 210 PHE A CA 1
ATOM 1655 C C . PHE A 1 210 ? 3.861 -6.442 18.466 1.00 72.56 210 PHE A C 1
ATOM 1657 O O . PHE A 1 210 ? 4.271 -7.591 18.513 1.00 72.56 210 PHE A O 1
ATOM 1664 N N . ARG A 1 211 ? 4.421 -5.472 19.204 1.00 77.88 211 ARG A N 1
ATOM 1665 C CA . ARG A 1 211 ? 5.549 -5.734 20.116 1.00 77.88 211 ARG A CA 1
ATOM 1666 C C . ARG A 1 211 ? 5.237 -6.768 21.192 1.00 77.88 211 ARG A C 1
ATOM 1668 O O . ARG A 1 211 ? 6.136 -7.495 21.606 1.00 77.88 211 ARG A O 1
ATOM 1675 N N . LYS A 1 212 ? 4.006 -6.787 21.710 1.00 77.38 212 LYS A N 1
ATOM 1676 C CA . LYS A 1 212 ? 3.588 -7.750 22.735 1.00 77.38 212 LYS A CA 1
ATOM 1677 C C . LYS A 1 212 ? 3.530 -9.161 22.149 1.00 77.38 212 LYS A C 1
ATOM 1679 O O . LYS A 1 212 ? 4.157 -10.056 22.707 1.00 77.38 212 LYS A O 1
ATOM 1684 N N . GLU A 1 213 ? 2.875 -9.322 21.002 1.00 78.12 213 GLU A N 1
ATOM 1685 C CA . GLU A 1 213 ? 2.788 -10.609 20.301 1.00 78.12 213 GLU A CA 1
ATOM 1686 C C . GLU A 1 213 ? 4.159 -11.088 19.803 1.00 78.12 213 GLU A C 1
ATOM 1688 O O . GLU A 1 213 ? 4.531 -12.234 20.032 1.00 78.12 213 GLU A O 1
ATOM 1693 N N . PHE A 1 214 ? 4.973 -10.197 19.228 1.00 78.00 214 PHE A N 1
ATOM 1694 C CA . PHE A 1 214 ? 6.335 -10.504 18.786 1.00 78.00 214 PHE A CA 1
ATOM 1695 C C . PHE A 1 214 ? 7.223 -10.966 19.949 1.00 78.00 214 PHE A C 1
ATOM 1697 O O . PHE A 1 214 ? 7.920 -11.969 19.837 1.00 78.00 214 PHE A O 1
ATOM 1704 N N . ARG A 1 215 ? 7.162 -10.294 21.110 1.00 77.94 215 ARG A N 1
ATOM 1705 C CA . ARG A 1 215 ? 7.873 -10.751 22.318 1.00 77.94 215 ARG A CA 1
ATOM 1706 C C . ARG A 1 215 ? 7.353 -12.087 22.834 1.00 77.94 215 ARG A C 1
ATOM 1708 O O . ARG A 1 215 ? 8.160 -12.888 23.291 1.00 77.94 215 ARG A O 1
ATOM 1715 N N . SER A 1 216 ? 6.047 -12.335 22.761 1.00 77.69 216 SER A N 1
ATOM 1716 C CA . SER A 1 216 ? 5.452 -13.617 23.149 1.00 77.69 216 SER A CA 1
ATOM 1717 C C . SER A 1 216 ? 5.949 -14.757 22.252 1.00 77.69 216 SER A C 1
ATOM 1719 O O . SER A 1 216 ? 6.414 -15.779 22.758 1.00 77.69 216 SER A O 1
ATOM 1721 N N . ALA A 1 217 ? 5.969 -14.538 20.934 1.00 78.06 217 ALA A N 1
ATOM 1722 C CA . ALA A 1 217 ? 6.506 -15.476 19.952 1.00 78.06 217 ALA A CA 1
ATOM 1723 C C . ALA A 1 217 ? 8.010 -15.726 20.163 1.00 78.06 217 ALA A C 1
ATOM 1725 O O . ALA A 1 217 ? 8.430 -16.875 20.277 1.00 78.06 217 ALA A O 1
ATOM 1726 N N . CYS A 1 218 ? 8.819 -14.675 20.332 1.00 76.69 218 CYS A N 1
ATOM 1727 C CA . CYS A 1 218 ? 10.251 -14.817 20.615 1.00 76.69 218 CYS A CA 1
ATOM 1728 C C . CYS A 1 218 ? 10.522 -15.511 21.959 1.00 76.69 218 CYS A C 1
ATOM 1730 O O . CYS A 1 218 ? 11.427 -16.334 22.051 1.00 76.69 218 CYS A O 1
ATOM 1732 N N . ALA A 1 219 ? 9.730 -15.240 23.001 1.00 77.81 219 ALA A N 1
ATOM 1733 C CA . ALA A 1 219 ? 9.843 -15.918 24.292 1.00 77.81 219 ALA A CA 1
ATOM 1734 C C . ALA A 1 219 ? 9.388 -17.387 24.233 1.00 77.81 219 ALA A C 1
ATOM 1736 O O . ALA A 1 219 ? 9.847 -18.198 25.036 1.00 77.81 219 ALA A O 1
ATOM 1737 N N . CYS A 1 220 ? 8.483 -17.740 23.318 1.00 69.06 220 CYS A N 1
ATOM 1738 C CA . CYS A 1 220 ? 8.128 -19.124 23.012 1.00 69.06 220 CYS A CA 1
ATOM 1739 C C . CYS A 1 220 ? 9.293 -19.823 22.293 1.00 69.06 220 CYS A C 1
ATOM 1741 O O . CYS A 1 220 ? 9.773 -20.838 22.787 1.00 69.06 220 CYS A O 1
ATOM 1743 N N . CYS A 1 221 ? 9.862 -19.213 21.246 1.00 67.94 221 CYS A N 1
ATOM 1744 C CA . CYS A 1 221 ? 11.036 -19.739 20.542 1.00 67.94 221 CYS A CA 1
ATOM 1745 C C . CYS A 1 221 ? 12.256 -19.908 21.463 1.00 67.94 221 CYS A C 1
ATOM 1747 O O . CYS A 1 221 ? 12.902 -20.949 21.438 1.00 67.94 221 CYS A O 1
ATOM 1749 N N . LEU A 1 222 ? 12.546 -18.937 22.336 1.00 68.12 222 LEU A N 1
ATOM 1750 C CA . LEU A 1 222 ? 13.638 -19.026 23.315 1.00 68.12 222 LEU A CA 1
ATOM 1751 C C . LEU A 1 222 ? 13.386 -20.097 24.391 1.00 68.12 222 LEU A C 1
ATOM 1753 O O . LEU A 1 222 ? 14.337 -20.706 24.880 1.00 68.12 222 LEU A O 1
ATOM 1757 N N . ARG A 1 223 ? 12.121 -20.364 24.750 1.00 65.19 223 ARG A N 1
ATOM 1758 C CA . ARG A 1 223 ? 11.751 -21.474 25.646 1.00 65.19 223 ARG A CA 1
ATOM 1759 C C . ARG A 1 223 ? 11.878 -22.834 24.956 1.00 65.19 223 ARG A C 1
ATOM 1761 O O . ARG A 1 223 ? 12.432 -23.746 25.561 1.00 65.19 223 ARG A O 1
ATOM 1768 N N . CYS A 1 224 ? 11.472 -22.950 23.693 1.00 59.53 224 CYS A N 1
ATOM 1769 C CA . CYS A 1 224 ? 11.665 -24.157 22.884 1.00 59.53 224 CYS A CA 1
ATOM 1770 C C . CYS A 1 224 ? 13.153 -24.447 22.618 1.00 59.53 224 CYS A C 1
ATOM 1772 O O . CYS A 1 224 ? 13.573 -25.599 22.669 1.00 59.53 224 CYS A O 1
ATOM 1774 N N . LEU A 1 225 ? 13.975 -23.412 22.410 1.00 58.22 225 LEU A N 1
ATOM 1775 C CA . LEU A 1 225 ? 15.431 -23.548 22.280 1.00 58.22 225 LEU A CA 1
ATOM 1776 C C . LEU A 1 225 ? 16.094 -23.969 23.601 1.00 58.22 225 LEU A C 1
ATOM 1778 O O . LEU A 1 225 ? 17.029 -24.760 23.580 1.00 58.22 225 LEU A O 1
ATOM 1782 N N . LYS A 1 226 ? 15.581 -23.516 24.755 1.00 56.09 226 LYS A N 1
ATOM 1783 C CA . LYS A 1 226 ? 16.047 -23.975 26.078 1.00 56.09 226 LYS A CA 1
ATOM 1784 C C . LYS A 1 226 ? 15.620 -25.407 26.429 1.00 56.09 226 LYS A C 1
ATOM 1786 O O . LYS A 1 226 ? 16.277 -26.022 27.264 1.00 56.09 226 LYS A O 1
ATOM 1791 N N . GLN A 1 227 ? 14.554 -25.937 25.821 1.00 56.94 227 GLN A N 1
ATOM 1792 C CA . GLN A 1 227 ? 14.100 -27.321 26.030 1.00 56.94 227 GLN A CA 1
ATOM 1793 C C . GLN A 1 227 ? 14.886 -28.357 25.212 1.00 56.94 227 GLN A C 1
ATOM 1795 O O . GLN A 1 227 ? 14.864 -29.534 25.560 1.00 56.94 227 GLN A O 1
ATOM 1800 N N . LYS A 1 228 ? 15.655 -27.947 24.194 1.00 45.66 228 LYS A N 1
ATOM 1801 C CA . LYS A 1 228 ? 16.660 -28.813 23.557 1.00 45.66 228 LYS A CA 1
ATOM 1802 C C . LYS A 1 228 ? 17.948 -28.858 24.398 1.00 45.66 228 LYS A C 1
ATOM 1804 O O . LYS A 1 228 ? 18.963 -28.284 24.020 1.00 45.66 228 LYS A O 1
ATOM 1809 N N . LYS A 1 229 ? 17.915 -29.544 25.545 1.00 42.78 229 LYS A N 1
ATOM 1810 C CA . LYS A 1 229 ? 19.122 -30.142 26.156 1.00 42.78 229 LYS A CA 1
ATOM 1811 C C . LYS A 1 229 ? 19.296 -31.575 25.609 1.00 42.78 229 LYS A C 1
ATOM 1813 O O . LYS A 1 229 ? 18.292 -32.186 25.249 1.00 42.78 229 LYS A O 1
ATOM 1818 N N . PRO A 1 230 ? 20.533 -32.086 25.459 1.00 42.94 230 PRO A N 1
ATOM 1819 C CA . PRO A 1 230 ? 20.830 -33.224 24.592 1.00 42.94 230 PRO A CA 1
ATOM 1820 C C . PRO A 1 230 ? 20.287 -34.547 25.145 1.00 42.94 230 PRO A C 1
ATOM 1822 O O . PRO A 1 230 ? 20.377 -34.834 26.336 1.00 42.94 230 PRO A O 1
ATOM 1825 N N . LEU A 1 231 ? 19.755 -35.356 24.231 1.00 49.16 231 LEU A N 1
ATOM 1826 C CA . LEU A 1 231 ? 19.233 -36.707 24.414 1.00 49.16 231 LEU A CA 1
ATOM 1827 C C . LEU A 1 231 ? 20.381 -37.710 24.678 1.00 49.16 231 LEU A C 1
ATOM 1829 O O . LEU A 1 231 ? 20.679 -38.537 23.827 1.00 49.16 231 LEU A O 1
ATOM 1833 N N . HIS A 1 232 ? 21.078 -37.611 25.815 1.00 42.81 232 HIS A N 1
ATOM 1834 C CA . HIS A 1 232 ? 22.179 -38.532 26.162 1.00 42.81 232 HIS A CA 1
ATOM 1835 C C . HIS A 1 232 ? 22.083 -39.088 27.597 1.00 42.81 232 HIS A C 1
ATOM 1837 O O . HIS A 1 232 ? 23.087 -39.276 28.277 1.00 42.81 232 HIS A O 1
ATOM 1843 N N . SER A 1 233 ? 20.881 -39.355 28.115 1.00 42.12 233 SER A N 1
ATOM 1844 C CA . SER A 1 233 ? 20.766 -39.962 29.455 1.00 42.12 233 SER A CA 1
ATOM 1845 C C . SER A 1 233 ? 19.575 -40.901 29.660 1.00 42.12 233 SER A C 1
ATOM 1847 O O . SER A 1 233 ? 19.122 -41.046 30.789 1.00 42.12 233 SER A O 1
ATOM 1849 N N . GLN A 1 234 ? 19.048 -41.539 28.608 1.00 39.16 234 GLN A N 1
ATOM 1850 C CA . GLN A 1 234 ? 17.973 -42.543 28.753 1.00 39.16 234 GLN A CA 1
ATOM 1851 C C . GLN A 1 234 ? 18.240 -43.881 28.040 1.00 39.16 234 GLN A C 1
ATOM 1853 O O . GLN A 1 234 ? 17.331 -44.687 27.899 1.00 39.16 234 GLN A O 1
ATOM 1858 N N . ILE A 1 235 ? 19.478 -44.164 27.618 1.00 44.09 235 ILE A N 1
ATOM 1859 C CA . ILE A 1 235 ? 19.799 -45.426 26.916 1.00 44.09 235 ILE A CA 1
ATOM 1860 C C . ILE A 1 235 ? 20.118 -46.589 27.882 1.00 44.09 235 ILE A C 1
ATOM 1862 O O . ILE A 1 235 ? 20.231 -47.725 27.443 1.00 44.09 235 ILE A O 1
ATOM 1866 N N . HIS A 1 236 ? 20.206 -46.375 29.200 1.00 37.12 236 HIS A N 1
ATOM 1867 C CA . HIS A 1 236 ? 20.717 -47.415 30.110 1.00 37.12 236 HIS A CA 1
ATOM 1868 C C . HIS A 1 236 ? 19.670 -48.281 30.840 1.00 37.12 236 HIS A C 1
ATOM 1870 O O . HIS A 1 236 ? 20.040 -48.980 31.779 1.00 37.12 236 HIS A O 1
ATOM 1876 N N . GLU A 1 237 ? 18.396 -48.276 30.427 1.00 39.88 237 GLU A N 1
ATOM 1877 C CA . GLU A 1 237 ? 17.339 -49.019 31.143 1.00 39.88 237 GLU A CA 1
ATOM 1878 C C . GLU A 1 237 ? 16.307 -49.710 30.228 1.00 39.88 237 GLU A C 1
ATOM 1880 O O . GLU A 1 237 ? 15.111 -49.721 30.504 1.00 39.88 237 GLU A O 1
ATOM 1885 N N . MET A 1 238 ? 16.751 -50.305 29.117 1.00 34.38 238 MET A N 1
ATOM 1886 C CA . MET A 1 238 ? 15.915 -51.247 28.358 1.00 34.38 238 MET A CA 1
ATOM 1887 C C . MET A 1 238 ? 16.694 -52.521 28.040 1.00 34.38 238 MET A C 1
ATOM 1889 O O . MET A 1 238 ? 17.313 -52.658 26.988 1.00 34.38 238 MET A O 1
ATOM 1893 N N . GLU A 1 239 ? 16.643 -53.464 28.975 1.00 35.59 239 GLU A N 1
ATOM 1894 C CA . GLU A 1 239 ? 16.911 -54.875 28.706 1.00 35.59 239 GLU A CA 1
ATOM 1895 C C . GLU A 1 239 ? 15.731 -55.465 27.891 1.00 35.59 239 GLU A C 1
ATOM 1897 O O . GLU A 1 239 ? 14.571 -55.153 28.187 1.00 35.59 239 GLU A O 1
ATOM 1902 N N . PRO A 1 240 ? 15.967 -56.265 26.831 1.00 36.50 240 PRO A N 1
ATOM 1903 C CA . PRO A 1 240 ? 14.928 -56.611 25.866 1.00 36.50 240 PRO A CA 1
ATOM 1904 C C . PRO A 1 240 ? 14.196 -57.909 26.240 1.00 36.50 240 PRO A C 1
ATOM 1906 O O . PRO A 1 240 ? 14.713 -59.013 26.088 1.00 36.50 240 PRO A O 1
ATOM 1909 N N . LEU A 1 241 ? 12.928 -57.798 26.635 1.00 36.97 241 LEU A N 1
ATOM 1910 C CA . LEU A 1 241 ? 12.009 -58.934 26.766 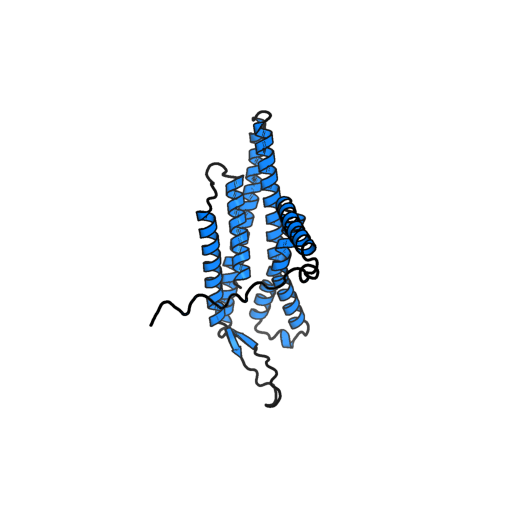1.00 36.97 241 LEU A CA 1
ATOM 1911 C C . LEU A 1 241 ? 11.279 -59.195 25.437 1.00 36.97 241 LEU A C 1
ATOM 1913 O O . LEU A 1 241 ? 10.166 -58.725 25.227 1.00 36.97 241 LEU A O 1
ATOM 1917 N N . SER A 1 242 ? 11.885 -59.976 24.535 1.00 33.94 242 SER A N 1
ATOM 1918 C CA . SER A 1 242 ? 11.123 -60.775 23.554 1.00 33.94 242 SER A CA 1
ATOM 1919 C C . SER A 1 242 ? 11.940 -61.929 22.955 1.00 33.94 242 SER A C 1
ATOM 1921 O O . SER A 1 242 ? 12.394 -61.897 21.820 1.00 33.94 242 SER A O 1
ATOM 1923 N N . THR A 1 243 ? 12.067 -63.024 23.705 1.00 37.41 243 THR A N 1
ATOM 1924 C CA . THR A 1 243 ? 12.150 -64.368 23.105 1.00 37.41 243 THR A CA 1
ATOM 1925 C C . THR A 1 243 ? 11.180 -65.295 23.841 1.00 37.41 243 THR A C 1
ATOM 1927 O O . THR A 1 243 ? 11.572 -66.155 24.615 1.00 37.41 243 THR A O 1
ATOM 1930 N N . LYS A 1 244 ? 9.875 -65.099 23.620 1.00 37.94 244 LYS A N 1
ATOM 1931 C CA . LYS A 1 244 ? 8.869 -66.164 23.761 1.00 37.94 244 LYS A CA 1
ATOM 1932 C C . LYS A 1 244 ? 8.380 -66.519 22.361 1.00 37.94 244 LYS A C 1
ATOM 1934 O O . LYS A 1 244 ? 7.294 -66.143 21.938 1.00 37.94 244 LYS A O 1
ATOM 1939 N N . ARG A 1 245 ? 9.264 -67.183 21.618 1.00 41.50 245 ARG A N 1
ATOM 1940 C CA . ARG A 1 245 ? 8.996 -67.807 20.322 1.00 41.50 245 ARG A CA 1
ATOM 1941 C C . ARG A 1 245 ? 8.674 -69.281 20.562 1.00 41.50 245 ARG A C 1
ATOM 1943 O O . ARG A 1 245 ? 9.423 -70.112 20.101 1.00 41.50 245 ARG A O 1
ATOM 1950 N N . GLU A 1 246 ? 7.611 -69.593 21.295 1.00 44.22 246 GLU A N 1
ATOM 1951 C CA . GLU A 1 246 ? 7.023 -70.942 21.365 1.00 44.22 246 GLU A CA 1
ATOM 1952 C C . GLU A 1 246 ? 5.583 -70.798 21.859 1.00 44.22 246 GLU A C 1
ATOM 1954 O O . GLU A 1 246 ? 5.388 -70.604 23.052 1.00 44.22 246 GLU A O 1
ATOM 1959 N N . LEU A 1 247 ? 4.596 -70.779 20.949 1.00 40.53 247 LEU A N 1
ATOM 1960 C CA . LEU A 1 247 ? 3.177 -71.100 21.240 1.00 40.53 247 LEU A CA 1
ATOM 1961 C C . LEU A 1 247 ? 2.225 -71.022 20.025 1.00 40.53 247 LEU A C 1
ATOM 1963 O O . LEU A 1 247 ? 1.046 -71.310 20.181 1.00 40.53 247 LEU A O 1
ATOM 1967 N N . PHE A 1 248 ? 2.692 -70.700 18.810 1.00 36.56 248 PHE A N 1
ATOM 1968 C CA . PHE A 1 248 ? 1.809 -70.529 17.637 1.00 36.56 248 PHE A CA 1
ATOM 1969 C C . PHE A 1 248 ? 2.032 -71.521 16.471 1.00 36.56 248 PHE A C 1
ATOM 1971 O O . PHE A 1 248 ? 1.677 -71.212 15.341 1.00 36.56 248 PHE A O 1
ATOM 1978 N N . SER A 1 249 ? 2.575 -72.725 16.722 1.00 36.91 249 SER A N 1
ATOM 1979 C CA . SER A 1 249 ? 2.776 -73.765 15.682 1.00 36.91 249 SER A CA 1
ATOM 1980 C C . SER A 1 249 ? 2.206 -75.157 16.032 1.00 36.91 249 SER A C 1
ATOM 1982 O O . SER A 1 249 ? 2.714 -76.167 15.551 1.00 36.91 249 SER A O 1
ATOM 1984 N N . SER A 1 250 ? 1.151 -75.250 16.853 1.00 37.81 250 SER A N 1
ATOM 1985 C CA . SER A 1 250 ? 0.450 -76.534 17.101 1.00 37.81 250 SER A CA 1
ATOM 1986 C C . SER A 1 250 ? -1.070 -76.493 16.915 1.00 37.81 250 SER A C 1
ATOM 1988 O O . SER A 1 250 ? -1.757 -77.402 17.366 1.00 37.81 250 SER A O 1
ATOM 1990 N N . VAL A 1 251 ? -1.621 -75.493 16.216 1.00 43.09 251 VAL A N 1
ATOM 1991 C CA . VAL A 1 251 ? -3.048 -75.492 15.835 1.00 43.09 251 VAL A CA 1
ATOM 1992 C C . VAL A 1 251 ? -3.234 -74.960 14.411 1.00 43.09 251 VAL A C 1
ATOM 1994 O O . VAL A 1 251 ? -3.859 -73.930 14.194 1.00 43.09 251 VAL A O 1
ATOM 1997 N N . MET A 1 252 ? -2.639 -75.644 13.436 1.00 37.03 252 MET A N 1
ATOM 1998 C CA . MET A 1 252 ? -3.201 -75.845 12.094 1.00 37.03 252 MET A CA 1
ATOM 1999 C C . MET A 1 252 ? -2.250 -76.760 11.320 1.00 37.03 252 MET A C 1
ATOM 2001 O O . MET A 1 252 ? -1.112 -76.375 11.085 1.00 37.03 252 MET A O 1
ATOM 2005 N N . THR A 1 253 ? -2.744 -77.971 11.045 1.00 36.34 253 THR A N 1
ATOM 2006 C CA . THR A 1 253 ? -2.440 -78.872 9.911 1.00 36.34 253 THR A CA 1
ATOM 2007 C C . THR A 1 253 ? -1.253 -78.540 9.019 1.00 36.34 253 THR A C 1
ATOM 2009 O O . THR A 1 253 ? -1.292 -77.468 8.376 1.00 36.34 253 THR A O 1
#

pLDDT: mean 74.03, std 16.32, range [33.94, 96.88]

Radius of gyration: 29.41 Å; Cα contacts (8 Å, |Δi|>4): 138; chains: 1; bounding box: 57×97×62 Å

Secondary structure (DSSP, 8-state):
-HHHHHHHHHHHHHHHHHHHHHH-TTT----HHHHHHHHHHHHHHHHHTTHHHHHHEEEEE---S-TT-----EEEEES-HHHHHHHHHHHHIIIIIHHHHHHHHHHHHHHHHHHHHHHHGGGS-TTHHHHHHHHHHHHHHHHHHHHHHHHHHHHHHHHHHHHHHHHHHS-S-HHHH-THHHHHHHHHHHHHHHHHHHHHHHHHHH-HHHHHHHHHHHHHHHHHHHH---S-SSSSS---------SSSSS--